Protein AF-0000000078358714 (afdb_homodimer)

Organism: NCBI:txid1165861

Structure (mmCIF, N/CA/C/O backbone):
data_AF-0000000078358714-model_v1
#
loop_
_entity.id
_entity.type
_entity.pdbx_description
1 polymer 'SHSP domain-containing protein'
#
loop_
_atom_site.group_PDB
_atom_site.id
_atom_site.type_symbol
_atom_site.label_atom_id
_atom_site.label_alt_id
_atom_site.label_comp_id
_atom_site.label_asym_id
_atom_site.label_entity_id
_atom_site.label_seq_id
_atom_site.pdbx_PDB_ins_code
_atom_site.Cartn_x
_atom_site.Cartn_y
_atom_site.Cartn_z
_atom_site.occupancy
_atom_site.B_iso_or_equiv
_atom_site.auth_seq_id
_atom_site.auth_comp_id
_atom_site.auth_asym_id
_atom_site.auth_atom_id
_atom_site.pdbx_PDB_model_num
ATOM 1 N N . MET A 1 1 ? -2.328 24.406 23.641 1 26.59 1 MET A N 1
ATOM 2 C CA . MET A 1 1 ? -3.26 24.938 22.656 1 26.59 1 MET A CA 1
ATOM 3 C C . MET A 1 1 ? -3.262 24.094 21.391 1 26.59 1 MET A C 1
ATOM 5 O O . MET A 1 1 ? -2.209 23.859 20.797 1 26.59 1 MET A O 1
ATOM 9 N N . SER A 1 2 ? -4.113 23.094 21.312 1 34.88 2 SER A N 1
ATOM 10 C CA . SER A 1 2 ? -4.43 22.156 20.25 1 34.88 2 SER A CA 1
ATOM 11 C C . SER A 1 2 ? -4.555 22.875 18.906 1 34.88 2 SER A C 1
ATOM 13 O O . SER A 1 2 ? -5.336 23.812 18.766 1 34.88 2 SER A O 1
ATOM 15 N N . PHE A 1 3 ? -3.574 23.219 18.359 1 39.03 3 PHE A N 1
ATOM 16 C CA . PHE A 1 3 ? -3.791 23.766 17.016 1 39.03 3 PHE A CA 1
ATOM 17 C C . PHE A 1 3 ? -5.02 23.141 16.375 1 39.03 3 PHE A C 1
ATOM 19 O O . PHE A 1 3 ? -5.105 21.922 16.25 1 39.03 3 PHE A O 1
ATOM 26 N N . LEU A 1 4 ? -6.137 23.641 16.672 1 38.78 4 LEU A N 1
ATOM 27 C CA . LEU A 1 4 ? -7.484 23.297 16.234 1 38.78 4 LEU A CA 1
ATOM 28 C C . LEU A 1 4 ? -7.531 23.094 14.734 1 38.78 4 LEU A C 1
ATOM 30 O O . LEU A 1 4 ? -7.672 24.047 13.969 1 38.78 4 LEU A O 1
ATOM 34 N N . ILE A 1 5 ? -6.504 22.609 14.125 1 44.72 5 ILE A N 1
ATOM 35 C CA . ILE A 1 5 ? -6.938 22.172 12.797 1 44.72 5 ILE A CA 1
ATOM 36 C C . ILE A 1 5 ? -8.312 21.516 12.883 1 44.72 5 ILE A C 1
ATOM 38 O O . ILE A 1 5 ? -8.477 20.484 13.539 1 44.72 5 ILE A O 1
ATOM 42 N N . ALA A 1 6 ? -9.328 22.312 12.875 1 42.53 6 ALA A N 1
ATOM 43 C CA . ALA A 1 6 ? -10.695 21.812 12.992 1 42.53 6 ALA A CA 1
ATOM 44 C C . ALA A 1 6 ? -10.883 20.516 12.227 1 42.53 6 ALA A C 1
ATOM 46 O O . ALA A 1 6 ? -10.539 20.422 11.047 1 42.53 6 ALA A O 1
ATOM 47 N N . PRO A 1 7 ? -10.883 19.453 12.875 1 47.25 7 PRO A N 1
ATOM 48 C CA . PRO A 1 7 ? -11.141 18.125 12.305 1 47.25 7 PRO A CA 1
ATOM 49 C C . PRO A 1 7 ? -12.008 18.188 11.047 1 47.25 7 PRO A C 1
ATOM 51 O O . PRO A 1 7 ? -11.797 17.406 10.117 1 47.25 7 PRO A O 1
ATOM 54 N N . ASN A 1 8 ? -12.969 19.125 11.164 1 49.97 8 ASN A N 1
ATOM 55 C CA . ASN A 1 8 ? -14.008 19.156 10.141 1 49.97 8 ASN A CA 1
ATOM 56 C C . ASN A 1 8 ? -13.445 19.609 8.789 1 49.97 8 ASN A C 1
ATOM 58 O O . ASN A 1 8 ? -14.023 19.312 7.742 1 49.97 8 ASN A O 1
ATOM 62 N N . GLN A 1 9 ? -12.398 20.266 8.875 1 51.84 9 GLN A N 1
ATOM 63 C CA . GLN A 1 9 ? -11.961 20.859 7.613 1 51.84 9 GLN A CA 1
ATOM 64 C C . GLN A 1 9 ? -11.234 19.828 6.746 1 51.84 9 GLN A C 1
ATOM 66 O O . GLN A 1 9 ? -11.172 19.969 5.523 1 51.84 9 GLN A O 1
ATOM 71 N N . TRP A 1 10 ? -10.719 18.797 7.43 1 55.19 10 TRP A N 1
ATOM 72 C CA . TRP A 1 10 ? -10.016 17.766 6.672 1 55.19 10 TRP A CA 1
ATOM 73 C C . TRP A 1 10 ? -10.969 17.047 5.723 1 55.19 10 TRP A C 1
ATOM 75 O O . TRP A 1 10 ? -10.633 16.812 4.559 1 55.19 10 TRP A O 1
ATOM 85 N N . ASP A 1 11 ? -12.102 16.688 6.371 1 55.62 11 ASP A N 1
ATOM 86 C CA . ASP A 1 11 ? -13.094 15.938 5.613 1 55.62 11 ASP A CA 1
ATOM 87 C C . ASP A 1 11 ? -13.625 16.766 4.438 1 55.62 11 ASP A C 1
ATOM 89 O O . ASP A 1 11 ? -13.797 16.234 3.336 1 55.62 11 ASP A O 1
ATOM 93 N N . ASP A 1 12 ? -13.828 17.969 4.824 1 54.59 12 ASP A N 1
ATOM 94 C CA . ASP A 1 12 ? -14.477 18.797 3.82 1 54.59 12 ASP A CA 1
ATOM 95 C C . ASP A 1 12 ? -13.562 19.047 2.625 1 54.59 12 ASP A C 1
ATOM 97 O O . ASP A 1 12 ? -14.016 19.078 1.479 1 54.59 12 ASP A O 1
ATOM 101 N N . PHE A 1 13 ? -12.367 19.156 2.85 1 56.81 13 PHE A N 1
ATOM 102 C CA . PHE A 1 13 ? -11.438 19.484 1.772 1 56.81 13 PHE A CA 1
ATOM 103 C C . PHE A 1 13 ? -11.211 18.281 0.87 1 56.81 13 PHE A C 1
ATOM 105 O O . PHE A 1 13 ? -11.188 18.406 -0.356 1 56.81 13 PHE A O 1
ATOM 112 N N . GLU A 1 14 ? -11.008 17.172 1.551 1 59.31 14 GLU A N 1
ATOM 113 C CA . GLU A 1 14 ? -10.844 15.969 0.732 1 59.31 14 GLU A CA 1
ATOM 114 C C . GLU A 1 14 ? -12.039 15.766 -0.194 1 59.31 14 GLU A C 1
ATOM 116 O O . GLU A 1 14 ? -11.867 15.391 -1.356 1 59.31 14 GLU A O 1
ATOM 121 N N . GLN A 1 15 ? -13.109 16.016 0.46 1 57.69 15 GLN A N 1
ATOM 122 C CA . GLN A 1 15 ? -14.305 15.914 -0.368 1 57.69 15 GLN A CA 1
ATOM 123 C C . GLN A 1 15 ? -14.297 16.969 -1.479 1 57.69 15 GLN A C 1
ATOM 125 O O . GLN A 1 15 ? -14.68 16.672 -2.613 1 57.69 15 GLN A O 1
ATOM 130 N N . LEU A 1 16 ? -13.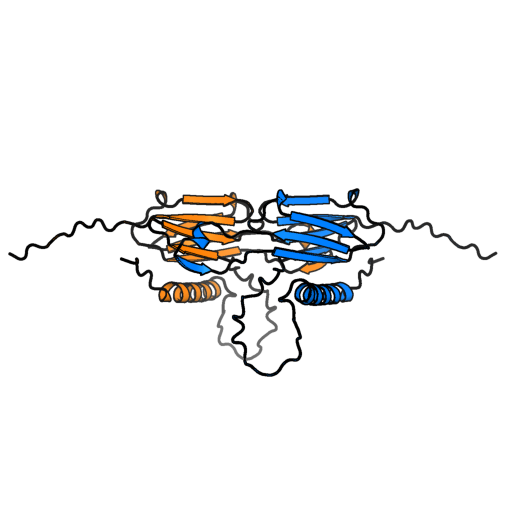961 18.156 -1.124 1 56.84 16 LEU A N 1
ATOM 131 C CA . LEU A 1 16 ? -13.93 19.219 -2.109 1 56.84 16 LEU A CA 1
ATOM 132 C C . LEU A 1 16 ? -12.875 18.953 -3.176 1 56.84 16 LEU A C 1
ATOM 134 O O . LEU A 1 16 ? -13.117 19.172 -4.363 1 56.84 16 LEU A O 1
ATOM 138 N N . PHE A 1 17 ? -11.805 18.531 -2.842 1 58.16 17 PHE A N 1
ATOM 139 C CA . PHE A 1 17 ? -10.742 18.234 -3.791 1 58.16 17 PHE A CA 1
ATOM 140 C C . PHE A 1 17 ? -11.148 17.094 -4.723 1 58.16 17 PHE A C 1
ATOM 142 O O . PHE A 1 17 ? -10.922 17.172 -5.934 1 58.16 17 PHE A O 1
ATOM 149 N N . ASP A 1 18 ? -11.68 16.062 -4.051 1 58.03 18 ASP A N 1
ATOM 150 C CA . ASP A 1 18 ? -12.203 15 -4.895 1 58.03 18 ASP A CA 1
ATOM 151 C C . ASP A 1 18 ? -13.18 15.547 -5.93 1 58.03 18 ASP A C 1
ATOM 153 O O . ASP A 1 18 ? -13.164 15.133 -7.094 1 58.03 18 ASP A O 1
ATOM 157 N N . LYS A 1 19 ? -14 16.438 -5.43 1 57.53 19 LYS A N 1
ATOM 158 C CA . LYS A 1 19 ? -14.984 17.047 -6.328 1 57.53 19 LYS A CA 1
ATOM 159 C C . LYS A 1 19 ? -14.305 17.922 -7.375 1 57.53 19 LYS A C 1
ATOM 161 O O . LYS A 1 19 ? -14.672 17.891 -8.555 1 57.53 19 LYS A O 1
ATOM 166 N N . LEU A 1 20 ? -13.297 18.594 -7.059 1 56.38 20 LEU A N 1
ATOM 167 C CA . LEU A 1 20 ? -12.617 19.5 -7.969 1 56.38 20 LEU A CA 1
ATOM 168 C C . LEU A 1 20 ? -11.781 18.734 -8.984 1 56.38 20 LEU A C 1
ATOM 170 O O . LEU A 1 20 ? -11.758 19.078 -10.172 1 56.38 20 LEU A O 1
ATOM 174 N N . VAL A 1 21 ? -11.094 17.844 -8.516 1 55.31 21 VAL A N 1
ATOM 175 C CA . VAL A 1 21 ? -10.266 17.031 -9.414 1 55.31 21 VAL A CA 1
ATOM 176 C C . VAL A 1 21 ? -11.148 16.281 -10.406 1 55.31 21 VAL A C 1
ATOM 178 O O . VAL A 1 21 ? -10.836 16.219 -11.602 1 55.31 21 VAL A O 1
ATOM 181 N N . THR A 1 22 ? -12.172 15.656 -9.836 1 54.28 22 THR A N 1
ATOM 182 C CA . THR A 1 22 ? -13.125 15.039 -10.742 1 54.28 22 THR A CA 1
ATOM 183 C C . THR A 1 22 ? -13.648 16.047 -11.758 1 54.28 22 THR A C 1
ATOM 185 O O . THR A 1 22 ? -13.789 15.742 -12.938 1 54.28 22 THR A O 1
ATOM 188 N N . ASP A 1 23 ? -13.898 17.156 -11.312 1 53.75 23 ASP A N 1
ATOM 189 C CA . ASP A 1 23 ? -14.445 18.172 -12.195 1 53.75 23 ASP A CA 1
ATOM 190 C C . ASP A 1 23 ? -13.398 18.672 -13.188 1 53.75 23 ASP A C 1
ATOM 192 O O . ASP A 1 23 ? -13.719 18.953 -14.344 1 53.75 23 ASP A O 1
ATOM 196 N N . ARG A 1 24 ? -12.242 18.953 -12.719 1 52.25 24 ARG A N 1
ATOM 197 C CA . ARG A 1 24 ? -11.203 19.531 -13.547 1 52.25 24 ARG A CA 1
ATOM 198 C C . ARG A 1 24 ? -10.531 18.469 -14.422 1 52.25 24 ARG A C 1
ATOM 200 O O . ARG A 1 24 ? -10.219 18.719 -15.586 1 52.25 24 ARG A O 1
ATOM 207 N N . TYR A 1 25 ? -10.203 17.422 -13.82 1 49.03 25 TYR A N 1
ATOM 208 C CA . TYR A 1 25 ? -9.469 16.406 -14.57 1 49.03 25 TYR A CA 1
ATOM 209 C C . TYR A 1 25 ? -10.391 15.266 -14.992 1 49.03 25 TYR A C 1
ATOM 211 O O . TYR A 1 25 ? -9.953 14.32 -15.648 1 49.03 25 TYR A O 1
ATOM 219 N N . GLY A 1 26 ? -11.641 15.25 -14.398 1 46.62 26 GLY A N 1
ATOM 220 C CA . GLY A 1 26 ? -12.617 14.281 -14.852 1 46.62 26 GLY A CA 1
ATOM 221 C C . GLY A 1 26 ? -13.047 14.492 -16.297 1 46.62 26 GLY A C 1
ATOM 222 O O . GLY A 1 26 ? -12.695 15.5 -16.906 1 46.62 26 GLY A O 1
ATOM 223 N N . PRO A 1 27 ? -13.617 13.445 -16.922 1 44.81 27 PRO A N 1
ATOM 224 C CA . PRO A 1 27 ? -14.055 13.664 -18.312 1 44.81 27 PRO A CA 1
ATOM 225 C C . PRO A 1 27 ? -14.758 15.008 -18.484 1 44.81 27 PRO A C 1
ATOM 227 O O . PRO A 1 27 ? -15.359 15.531 -17.547 1 44.81 27 PRO A O 1
ATOM 230 N N . GLY A 1 28 ? -14.133 15.852 -19.188 1 44.75 28 GLY A N 1
ATOM 231 C CA . GLY A 1 28 ? -14.742 17.125 -19.562 1 44.75 28 GLY A CA 1
ATOM 232 C C . GLY A 1 28 ? -16.25 17.031 -19.703 1 44.75 28 GLY A C 1
ATOM 233 O O . GLY A 1 28 ? -16.766 16.172 -20.422 1 44.75 28 GLY A O 1
ATOM 234 N N . SER A 1 29 ? -16.969 17.281 -18.656 1 42.5 29 SER A N 1
ATOM 235 C CA . SER A 1 29 ? -18.406 17.5 -18.844 1 42.5 29 SER A CA 1
ATOM 236 C C . SER A 1 29 ? -18.656 18.453 -20.016 1 42.5 29 SER A C 1
ATOM 238 O O . SER A 1 29 ? -18.453 19.656 -19.891 1 42.5 29 SER A O 1
ATOM 240 N N . ASP A 1 30 ? -18.156 18.156 -21.203 1 38.12 30 ASP A N 1
ATOM 241 C CA . ASP A 1 30 ? -18.922 18.875 -22.219 1 38.12 30 ASP A CA 1
ATOM 242 C C . ASP A 1 30 ? -20.422 18.781 -21.938 1 38.12 30 ASP A C 1
ATOM 244 O O . ASP A 1 30 ? -21.031 17.719 -22.125 1 38.12 30 ASP A O 1
ATOM 248 N N . GLN A 1 31 ? -20.875 19.422 -20.922 1 39.62 31 GLN A N 1
ATOM 249 C CA . GLN A 1 31 ? -22.297 19.734 -20.797 1 39.62 31 GLN A CA 1
ATOM 250 C C . GLN A 1 31 ? -22.859 20.328 -22.078 1 39.62 31 GLN A C 1
ATOM 252 O O . GLN A 1 31 ? -22.984 21.547 -22.203 1 39.62 31 GLN A O 1
ATOM 257 N N . THR A 1 32 ? -22.406 19.969 -23.297 1 39.88 32 THR A N 1
ATOM 258 C CA . THR A 1 32 ? -23.438 20.406 -24.234 1 39.88 32 THR A CA 1
ATOM 259 C C . THR A 1 32 ? -24.797 19.828 -23.828 1 39.88 32 THR A C 1
ATOM 261 O O . THR A 1 32 ? -24.922 18.641 -23.531 1 39.88 32 THR A O 1
ATOM 264 N N . LYS A 1 33 ? -25.672 20.672 -23.328 1 39.44 33 LYS A N 1
ATOM 265 C CA . LYS A 1 33 ? -27.109 20.5 -23.156 1 39.44 33 LYS A CA 1
ATOM 266 C C . LYS A 1 33 ? -27.719 19.719 -24.312 1 39.44 33 LYS A C 1
ATOM 268 O O . LYS A 1 33 ? -28.906 19.812 -24.578 1 39.44 33 LYS A O 1
ATOM 273 N N . GLY A 1 34 ? -27.062 19.438 -25.438 1 36.41 34 GLY A N 1
ATOM 274 C CA . GLY A 1 34 ? -27.906 18.781 -26.438 1 36.41 34 GLY A CA 1
ATOM 275 C C . GLY A 1 34 ? -28.547 17.5 -25.938 1 36.41 34 GLY A C 1
ATOM 276 O O . GLY A 1 34 ? -28.125 16.969 -24.906 1 36.41 34 GLY A O 1
ATOM 277 N N . SER A 1 35 ? -29.766 17.109 -26.625 1 36.62 35 SER A N 1
ATOM 278 C CA . SER A 1 35 ? -30.719 16.016 -26.5 1 36.62 35 SER A CA 1
ATOM 279 C C . SER A 1 35 ? -30.031 14.711 -26.109 1 36.62 35 SER A C 1
ATOM 281 O O . SER A 1 35 ? -28.828 14.562 -26.281 1 36.62 35 SER A O 1
ATOM 283 N N . LYS A 1 36 ? -30.938 13.688 -25.719 1 36.78 36 LYS A N 1
ATOM 284 C CA . LYS A 1 36 ? -30.969 12.297 -25.281 1 36.78 36 LYS A CA 1
ATOM 285 C C . LYS A 1 36 ? -30.062 11.43 -26.172 1 36.78 36 LYS A C 1
ATOM 287 O O . LYS A 1 36 ? -30.297 10.227 -26.312 1 36.78 36 LYS A O 1
ATOM 292 N N . ALA A 1 37 ? -29.609 11.836 -27.344 1 35.19 37 ALA A N 1
ATOM 293 C CA . ALA A 1 37 ? -29 10.648 -27.953 1 35.19 37 ALA A CA 1
ATOM 294 C C . ALA A 1 37 ? -28.062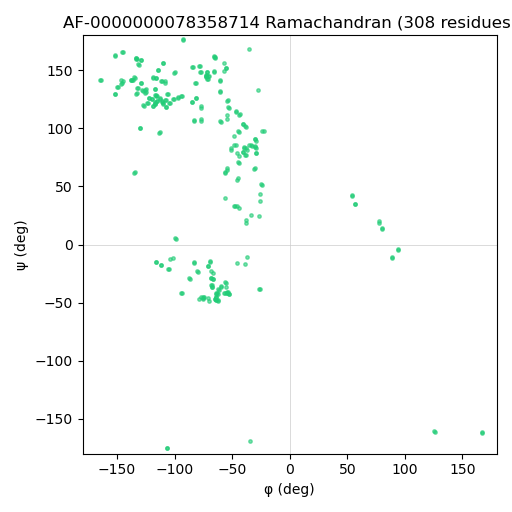 9.945 -26.984 1 35.19 37 ALA A C 1
ATOM 296 O O . ALA A 1 37 ? -27.188 10.578 -26.375 1 35.19 37 ALA A O 1
ATOM 297 N N . LEU A 1 38 ? -28.609 8.961 -26.281 1 37.12 38 LEU A N 1
ATOM 298 C CA . LEU A 1 38 ? -27.984 7.93 -25.453 1 37.12 38 LEU A CA 1
ATOM 299 C C . LEU A 1 38 ? -26.562 7.645 -25.906 1 37.12 38 LEU A C 1
ATOM 301 O O . LEU A 1 38 ? -26.359 6.969 -26.906 1 37.12 38 LEU A O 1
ATOM 305 N N . SER A 1 39 ? -25.797 8.594 -26.312 1 37.62 39 SER A N 1
ATOM 306 C CA . SER A 1 39 ? -24.391 8.359 -26.594 1 37.62 39 SER A CA 1
ATOM 307 C C . SER A 1 39 ? -23.812 7.289 -25.672 1 37.62 39 SER A C 1
ATOM 309 O O . SER A 1 39 ? -23.969 7.355 -24.453 1 37.62 39 SER A O 1
ATOM 311 N N . THR A 1 40 ? -24.016 6.051 -26.094 1 37.47 40 THR A N 1
ATOM 312 C CA . THR A 1 40 ? -23.094 4.996 -25.688 1 37.47 40 THR A CA 1
ATOM 313 C C . THR A 1 40 ? -21.703 5.57 -25.391 1 37.47 40 THR A C 1
ATOM 315 O O . THR A 1 40 ? -20.938 5.828 -26.328 1 37.47 40 THR A O 1
ATOM 318 N N . VAL A 1 41 ? -21.578 6.785 -25.062 1 38.03 41 VAL A N 1
ATOM 319 C CA . VAL A 1 41 ? -20.297 7.277 -24.594 1 38.03 41 VAL A CA 1
ATOM 320 C C . VAL A 1 41 ? -19.531 6.152 -23.891 1 38.03 41 VAL A C 1
ATOM 322 O O . VAL A 1 41 ? -20.031 5.574 -22.922 1 38.03 41 VAL A O 1
ATOM 325 N N . GLY A 1 42 ? -18.875 5.418 -24.703 1 38.5 42 GLY A N 1
ATOM 326 C CA . GLY A 1 42 ? -17.922 4.496 -24.094 1 38.5 42 GLY A CA 1
ATOM 327 C C . GLY A 1 42 ? -17.359 5.008 -22.781 1 38.5 42 GLY A C 1
ATOM 328 O O . GLY A 1 42 ? -16.844 6.129 -22.719 1 38.5 42 GLY A O 1
ATOM 329 N N . SER A 1 43 ? -18.031 4.934 -21.656 1 41.28 43 SER A N 1
ATOM 330 C CA . SER A 1 43 ? -17.484 5.137 -20.312 1 41.28 43 SER A CA 1
ATOM 331 C C . SER A 1 43 ? -15.992 4.859 -20.281 1 41.28 43 SER A C 1
ATOM 333 O O . SER A 1 43 ? -15.562 3.705 -20.203 1 41.28 43 SER A O 1
ATOM 335 N N . HIS A 1 44 ? -15.242 5.5 -21.219 1 42.59 44 HIS A N 1
ATOM 336 C CA . HIS A 1 44 ? -13.828 5.348 -20.891 1 42.59 44 HIS A CA 1
ATOM 337 C C . HIS A 1 44 ? -13.602 5.48 -19.391 1 42.59 44 HIS A C 1
ATOM 339 O O . HIS A 1 44 ? -14.133 6.395 -18.75 1 42.59 44 HIS A O 1
ATOM 345 N N . PRO A 1 45 ? -13.406 4.543 -18.734 1 44.94 45 PRO A N 1
ATOM 346 C CA . PRO A 1 45 ? -13.141 4.637 -17.297 1 44.94 45 PRO A CA 1
ATOM 347 C C . PRO A 1 45 ? -12.281 5.848 -16.938 1 44.94 45 PRO A C 1
ATOM 349 O O . PRO A 1 45 ? -11.211 6.047 -17.516 1 44.94 45 PRO A O 1
ATOM 352 N N . VAL A 1 46 ? -12.812 7.059 -16.906 1 47.09 46 VAL A N 1
ATOM 353 C CA . VAL A 1 46 ? -12.094 8.18 -16.312 1 47.09 46 VAL A CA 1
ATOM 354 C C . VAL A 1 46 ? -11.055 7.652 -15.32 1 47.09 46 VAL A C 1
ATOM 356 O O . VAL A 1 46 ? -11.359 6.777 -14.5 1 47.09 46 VAL A O 1
ATOM 359 N N . SER A 1 47 ? -9.883 7.562 -15.781 1 57.03 47 SER A N 1
ATOM 360 C CA . SER A 1 47 ? -8.789 7.184 -14.891 1 57.03 47 SER A CA 1
ATOM 361 C C . SER A 1 47 ? -8.922 7.867 -13.531 1 57.03 47 SER A C 1
ATOM 363 O O . SER A 1 47 ? -8.867 9.094 -13.438 1 57.03 47 SER A O 1
ATOM 365 N N . SER A 1 48 ? -9.734 7.406 -12.648 1 74.44 48 SER A N 1
ATOM 366 C CA . SER A 1 48 ? -10 7.93 -11.312 1 74.44 48 SER A CA 1
ATOM 367 C C . SER A 1 48 ? -8.703 8.094 -10.523 1 74.44 48 SER A C 1
ATOM 369 O O . SER A 1 48 ? -7.805 7.258 -10.609 1 74.44 48 SER A O 1
ATOM 371 N N . ILE A 1 49 ? -8.43 9.383 -10.156 1 87.44 49 ILE A N 1
ATOM 372 C CA . ILE A 1 49 ? -7.312 9.68 -9.266 1 87.44 49 ILE A CA 1
ATOM 373 C C . ILE A 1 49 ? -7.43 8.836 -7.992 1 87.44 49 ILE A C 1
ATOM 375 O O . ILE A 1 49 ? -8.469 8.844 -7.336 1 87.44 49 ILE A O 1
ATOM 379 N N . GLN A 1 50 ? -6.387 8.109 -7.73 1 91.38 50 GLN A N 1
ATOM 380 C CA . GLN A 1 50 ? -6.387 7.246 -6.551 1 91.38 50 GLN A CA 1
ATOM 381 C C . GLN A 1 50 ? -6.121 8.055 -5.281 1 91.38 50 GLN A C 1
ATOM 383 O O . GLN A 1 50 ? -5.402 9.055 -5.312 1 91.38 50 GLN A O 1
ATOM 388 N N . ARG A 1 51 ? -6.691 7.598 -4.238 1 94.06 51 ARG A N 1
ATOM 389 C CA . ARG A 1 51 ? -6.492 8.164 -2.91 1 94.06 51 ARG A CA 1
ATOM 390 C C . ARG A 1 51 ? -5.758 7.18 -2.002 1 94.06 51 ARG A C 1
ATOM 392 O O . ARG A 1 51 ? -6.383 6.336 -1.358 1 94.06 51 ARG A O 1
ATOM 399 N N . PRO A 1 52 ? -4.453 7.344 -1.912 1 96.75 52 PRO A N 1
ATOM 400 C CA . PRO A 1 52 ? -3.703 6.375 -1.108 1 96.75 52 PRO A CA 1
ATOM 401 C C . PRO A 1 52 ? -4.055 6.445 0.376 1 96.75 52 PRO A C 1
ATOM 403 O O . PRO A 1 52 ? -4.445 7.504 0.874 1 96.75 52 PRO A O 1
ATOM 406 N N . LYS A 1 53 ? -3.975 5.344 1.045 1 96.19 53 LYS A N 1
ATOM 407 C CA . LYS A 1 53 ? -4.199 5.316 2.488 1 96.19 53 LYS A CA 1
ATOM 408 C C . LYS A 1 53 ? -3.189 6.199 3.215 1 96.19 53 LYS A C 1
ATOM 410 O O . LYS A 1 53 ? -2.006 6.215 2.871 1 96.19 53 LYS A O 1
ATOM 415 N N . MET A 1 54 ? -3.688 6.859 4.219 1 95.69 54 MET A N 1
ATOM 416 C CA . MET A 1 54 ? -2.855 7.852 4.895 1 95.69 54 MET A CA 1
ATOM 417 C C . MET A 1 54 ? -3.176 7.906 6.387 1 95.69 54 MET A C 1
ATOM 419 O O . MET A 1 54 ? -4.336 7.781 6.781 1 95.69 54 MET A O 1
ATOM 423 N N . ASP A 1 55 ? -2.117 8.07 7.199 1 94.94 55 ASP A N 1
ATOM 424 C CA . ASP A 1 55 ? -2.258 8.391 8.617 1 94.94 55 ASP A CA 1
ATOM 425 C C . ASP A 1 55 ? -1.762 9.805 8.906 1 94.94 55 ASP A C 1
ATOM 427 O O . ASP A 1 55 ? -0.755 10.242 8.352 1 94.94 55 ASP A O 1
ATOM 431 N N . ILE A 1 56 ? -2.467 10.445 9.75 1 93.62 56 ILE A N 1
ATOM 432 C CA . ILE A 1 56 ? -2.004 11.727 10.289 1 93.62 56 ILE A CA 1
ATOM 433 C C . ILE A 1 56 ? -1.949 11.656 11.812 1 93.62 56 ILE A C 1
ATOM 435 O O . ILE A 1 56 ? -2.969 11.43 12.461 1 93.62 56 ILE A O 1
ATOM 439 N N . VAL A 1 57 ? -0.767 11.906 12.32 1 93.31 57 VAL A N 1
ATOM 440 C CA . VAL A 1 57 ? -0.549 11.836 13.766 1 93.31 57 VAL A CA 1
ATOM 441 C C . VAL A 1 57 ? 0.052 13.156 14.258 1 93.31 57 VAL A C 1
ATOM 443 O O . VAL A 1 57 ? 1.03 13.648 13.688 1 93.31 57 VAL A O 1
ATOM 446 N N . GLU A 1 58 ? -0.532 13.625 15.242 1 89.81 58 GLU A N 1
ATOM 447 C CA . GLU A 1 58 ? -0.018 14.852 15.859 1 89.81 58 GLU A CA 1
ATOM 448 C C . GLU A 1 58 ? 0.791 14.531 17.109 1 89.81 58 GLU A C 1
ATOM 450 O O . GLU A 1 58 ? 0.311 13.836 18 1 89.81 58 GLU A O 1
ATOM 455 N N . THR A 1 59 ? 1.995 15.031 17.094 1 88.81 59 THR A N 1
ATOM 456 C CA . THR A 1 59 ? 2.826 14.977 18.297 1 88.81 59 THR A CA 1
ATOM 457 C C . THR A 1 59 ? 2.945 16.359 18.938 1 88.81 59 THR A C 1
ATOM 459 O O . THR A 1 59 ? 2.285 17.297 18.516 1 88.81 59 THR A O 1
ATOM 462 N N . ASP A 1 60 ? 3.75 16.391 19.953 1 85.44 60 ASP A N 1
ATOM 463 C CA . ASP A 1 60 ? 3.906 17.688 20.625 1 85.44 60 ASP A CA 1
ATOM 464 C C . ASP A 1 60 ? 4.625 18.688 19.734 1 85.44 60 ASP A C 1
ATOM 466 O O . ASP A 1 60 ? 4.316 19.891 19.766 1 85.44 60 ASP A O 1
ATOM 470 N N . SER A 1 61 ? 5.422 18.172 18.922 1 88.19 61 SER A N 1
ATOM 471 C CA . SER A 1 61 ? 6.301 19.078 18.203 1 88.19 61 SER A CA 1
ATOM 472 C C . SER A 1 61 ? 6.027 19.047 16.703 1 88.19 61 SER A C 1
ATOM 474 O O . SER A 1 61 ? 6.484 19.906 15.961 1 88.19 61 SER A O 1
ATOM 476 N N . SER A 1 62 ? 5.281 17.984 16.297 1 91.88 62 SER A N 1
ATOM 477 C CA . SER A 1 62 ? 5.1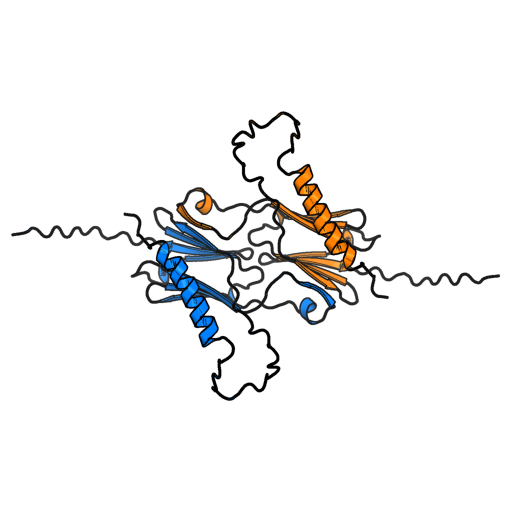8 17.844 14.844 1 91.88 62 SER A CA 1
ATOM 478 C C . SER A 1 62 ? 3.871 17.156 14.453 1 91.88 62 SER A C 1
ATOM 480 O O . SER A 1 62 ? 3.156 16.641 15.312 1 91.88 62 SER A O 1
ATOM 482 N N . ILE A 1 63 ? 3.533 17.297 13.227 1 90.94 63 ILE A N 1
ATOM 483 C CA . ILE A 1 63 ? 2.514 16.5 12.547 1 90.94 63 ILE A CA 1
ATOM 484 C C . ILE A 1 63 ? 3.18 15.539 11.57 1 90.94 63 ILE A C 1
ATOM 486 O O . ILE A 1 63 ? 3.969 15.953 10.719 1 90.94 63 ILE A O 1
ATOM 490 N N . VAL A 1 64 ? 2.859 14.273 11.766 1 94.69 64 VAL A N 1
ATOM 491 C CA . VAL A 1 64 ? 3.463 13.266 10.906 1 94.69 64 VAL A CA 1
ATOM 492 C C . VAL A 1 64 ? 2.402 12.68 9.969 1 94.69 64 VAL A C 1
ATOM 494 O O . VAL A 1 64 ? 1.38 12.164 10.43 1 94.69 64 VAL A O 1
ATOM 497 N N . VAL A 1 65 ? 2.656 12.812 8.688 1 94.69 65 VAL A N 1
ATOM 498 C CA . VAL A 1 65 ? 1.781 12.266 7.66 1 94.69 65 VAL A CA 1
ATOM 499 C C . VAL A 1 65 ? 2.443 11.055 7.012 1 94.69 65 VAL A C 1
ATOM 501 O O . VAL A 1 65 ? 3.535 11.156 6.449 1 94.69 65 VAL A O 1
ATOM 504 N N . THR A 1 66 ? 1.799 9.898 7.137 1 96.81 66 THR A N 1
ATOM 505 C CA . THR A 1 66 ? 2.314 8.672 6.539 1 96.81 66 THR A CA 1
ATOM 506 C C . THR A 1 66 ? 1.374 8.164 5.453 1 96.81 66 THR A C 1
ATOM 508 O O . THR A 1 66 ? 0.189 7.934 5.707 1 96.81 66 THR A O 1
ATOM 511 N N . THR A 1 67 ? 1.882 7.996 4.238 1 96.81 67 THR A N 1
ATOM 512 C CA . THR A 1 67 ? 1.062 7.625 3.092 1 96.81 67 THR A CA 1
ATOM 513 C C . THR A 1 67 ? 1.604 6.363 2.424 1 96.81 67 THR A C 1
ATOM 515 O O . THR A 1 67 ? 2.809 6.246 2.197 1 96.81 67 THR A O 1
ATOM 518 N N . GLU A 1 68 ? 0.701 5.43 2.131 1 97.69 68 GLU A N 1
ATOM 519 C CA . GLU A 1 68 ? 1.103 4.211 1.431 1 97.69 68 GLU A CA 1
ATOM 520 C C . GLU A 1 68 ? 1.125 4.426 -0.08 1 97.69 68 GLU A C 1
ATOM 522 O O . GLU A 1 68 ? 0.102 4.762 -0.68 1 97.69 68 GLU A O 1
ATOM 527 N N . LEU A 1 69 ? 2.281 4.188 -0.665 1 97.5 69 LEU A N 1
ATOM 528 C CA . LEU A 1 69 ? 2.467 4.32 -2.105 1 97.5 69 LEU A CA 1
ATOM 529 C C . LEU A 1 69 ? 3.23 3.127 -2.668 1 97.5 69 LEU A C 1
ATOM 531 O O . LEU A 1 69 ? 4.289 3.295 -3.281 1 97.5 69 LEU A O 1
ATOM 535 N N . PRO A 1 70 ? 2.652 1.98 -2.539 1 96.81 70 PRO A N 1
ATOM 536 C CA . PRO A 1 70 ? 3.377 0.811 -3.041 1 96.81 70 PRO A CA 1
ATOM 537 C C . PRO A 1 70 ? 3.658 0.887 -4.539 1 96.81 70 PRO A C 1
ATOM 539 O O . PRO A 1 70 ? 2.75 1.168 -5.328 1 96.81 70 PRO A O 1
ATOM 542 N N . GLY A 1 71 ? 4.902 0.618 -4.883 1 95.31 71 GLY A N 1
ATOM 543 C CA . GLY A 1 71 ? 5.281 0.582 -6.285 1 95.31 71 GLY A CA 1
ATOM 544 C C . GLY A 1 71 ? 5.727 1.932 -6.82 1 95.31 71 GLY A C 1
ATOM 545 O O . GLY A 1 71 ? 6.211 2.029 -7.945 1 95.31 71 GLY A O 1
ATOM 546 N N . ALA A 1 72 ? 5.488 2.959 -6.027 1 95.56 72 ALA A N 1
ATOM 547 C CA . ALA A 1 72 ? 5.938 4.281 -6.453 1 95.56 72 ALA A CA 1
ATOM 548 C C . ALA A 1 72 ? 7.457 4.402 -6.359 1 95.56 72 ALA A C 1
ATOM 550 O O . ALA A 1 72 ? 8.086 3.758 -5.52 1 95.56 72 ALA A O 1
ATOM 551 N N . LYS A 1 73 ? 7.98 5.184 -7.238 1 94.5 73 LYS A N 1
ATOM 552 C CA . LYS A 1 73 ? 9.375 5.594 -7.141 1 94.5 73 LYS A CA 1
ATOM 553 C C . LYS A 1 73 ? 9.5 6.996 -6.547 1 94.5 73 LYS A C 1
ATOM 555 O O . LYS A 1 73 ? 8.656 7.855 -6.797 1 94.5 73 LYS A O 1
ATOM 560 N N . LYS A 1 74 ? 10.578 7.121 -5.867 1 94.88 74 LYS A N 1
ATOM 561 C CA . LYS A 1 74 ? 10.797 8.406 -5.203 1 94.88 74 LYS A CA 1
ATOM 562 C C . LYS A 1 74 ? 10.703 9.562 -6.191 1 94.88 74 LYS A C 1
ATOM 564 O O . LYS A 1 74 ? 10.125 10.602 -5.883 1 94.88 74 LYS A O 1
ATOM 569 N N . GLU A 1 75 ? 11.266 9.352 -7.387 1 95.19 75 GLU A N 1
ATOM 570 C CA . GLU A 1 75 ? 11.336 10.414 -8.391 1 95.19 75 GLU A CA 1
ATOM 571 C C . GLU A 1 75 ? 9.953 10.742 -8.945 1 95.19 75 GLU A C 1
ATOM 573 O O . GLU A 1 75 ? 9.766 11.789 -9.562 1 95.19 75 GLU A O 1
ATOM 578 N N . ASP A 1 76 ? 8.992 9.875 -8.695 1 95.19 76 ASP A N 1
ATOM 579 C CA . ASP A 1 76 ? 7.656 10.07 -9.25 1 95.19 76 ASP A CA 1
ATOM 580 C C . ASP A 1 76 ? 6.715 10.672 -8.203 1 95.19 76 ASP A C 1
ATOM 582 O O . ASP A 1 76 ? 5.508 10.773 -8.438 1 95.19 76 ASP A O 1
ATOM 586 N N . ILE A 1 77 ? 7.219 11.016 -7.074 1 97.06 77 ILE A N 1
ATOM 587 C CA . ILE A 1 77 ? 6.418 11.578 -5.992 1 97.06 77 ILE A CA 1
ATOM 588 C C . ILE A 1 77 ? 6.691 13.07 -5.867 1 97.06 77 ILE A C 1
ATOM 590 O O . ILE A 1 77 ? 7.852 13.492 -5.828 1 97.06 77 ILE A O 1
ATOM 594 N N . SER A 1 78 ? 5.633 13.82 -5.844 1 97 78 SER A N 1
ATOM 595 C CA . SER A 1 78 ? 5.742 15.266 -5.668 1 97 78 SER A CA 1
ATOM 596 C C . SER A 1 78 ? 5.062 15.711 -4.379 1 97 78 SER A C 1
ATOM 598 O O . SER A 1 78 ? 3.971 15.25 -4.047 1 97 78 SER A O 1
ATOM 600 N N . ILE A 1 79 ? 5.77 16.547 -3.648 1 96.38 79 ILE A N 1
ATOM 601 C CA . ILE A 1 79 ? 5.227 17.172 -2.443 1 96.38 79 ILE A CA 1
ATOM 602 C C . ILE A 1 79 ? 5.234 18.688 -2.596 1 96.38 79 ILE A C 1
ATOM 604 O O . ILE A 1 79 ? 6.281 19.281 -2.848 1 96.38 79 ILE A O 1
ATOM 608 N N . ASP A 1 80 ? 4.066 19.266 -2.41 1 94.25 80 ASP A N 1
ATOM 609 C CA . ASP A 1 80 ? 3.947 20.719 -2.588 1 94.25 80 ASP A CA 1
ATOM 610 C C . ASP A 1 80 ? 3.273 21.359 -1.381 1 94.25 80 ASP A C 1
ATOM 612 O O . ASP A 1 80 ? 2.32 20.812 -0.824 1 94.25 80 ASP A O 1
ATOM 616 N N . LEU A 1 81 ? 3.816 22.469 -1.043 1 92.12 81 LEU A N 1
ATOM 617 C CA . LEU A 1 81 ? 3.254 23.281 0.031 1 92.12 81 LEU A CA 1
ATOM 618 C C . LEU A 1 81 ? 2.82 24.656 -0.488 1 92.12 81 LEU A C 1
ATOM 620 O O . LEU A 1 81 ? 3.648 25.422 -0.97 1 92.12 81 LEU A O 1
ATOM 624 N N . GLN A 1 82 ? 1.528 24.906 -0.345 1 87.94 82 GLN A N 1
ATOM 625 C CA . GLN A 1 82 ? 1.005 26.203 -0.799 1 87.94 82 GLN A CA 1
ATOM 626 C C . GLN A 1 82 ? -0.229 26.609 0.002 1 87.94 82 GLN A C 1
ATOM 628 O O . GLN A 1 82 ? -1.158 25.812 0.166 1 87.94 82 GLN A O 1
ATOM 633 N N . ASN A 1 83 ? -0.18 27.812 0.488 1 86.56 83 ASN A N 1
ATOM 634 C CA . ASN A 1 83 ? -1.353 28.406 1.116 1 86.56 83 ASN A CA 1
ATOM 635 C C . ASN A 1 83 ? -1.91 27.531 2.225 1 86.56 83 ASN A C 1
ATOM 637 O O . ASN A 1 83 ? -3.115 27.266 2.275 1 86.56 83 ASN A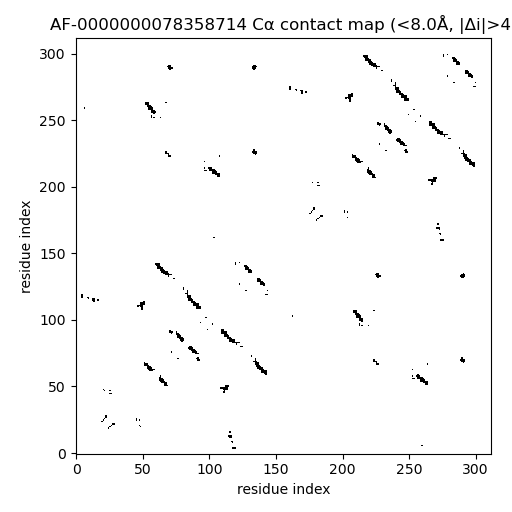 O 1
ATOM 641 N N . GLY A 1 84 ? -1.02 27 2.967 1 84.12 84 GLY A N 1
ATOM 642 C CA . GLY A 1 84 ? -1.462 26.219 4.117 1 84.12 84 GLY A CA 1
ATOM 643 C C . GLY A 1 84 ? -1.954 24.844 3.748 1 84.12 84 GLY A C 1
ATOM 644 O O . GLY A 1 84 ? -2.773 24.25 4.461 1 84.12 84 GLY A O 1
ATOM 645 N N . ARG A 1 85 ? -1.509 24.438 2.543 1 88.75 85 ARG A N 1
ATOM 646 C CA . ARG A 1 85 ? -1.899 23.109 2.082 1 88.75 85 ARG A CA 1
ATOM 647 C C . ARG A 1 85 ? -0.682 22.312 1.649 1 88.75 85 ARG A C 1
ATOM 649 O O . ARG A 1 85 ? 0.204 22.828 0.966 1 88.75 85 ARG A O 1
ATOM 656 N N . LEU A 1 86 ? -0.681 21.125 2.123 1 92.31 86 LEU A N 1
ATOM 657 C CA . LEU A 1 86 ? 0.336 20.172 1.689 1 92.31 86 LEU A CA 1
ATOM 658 C C . LEU A 1 86 ? -0.253 19.156 0.725 1 92.31 86 LEU A C 1
ATOM 660 O O . LEU A 1 86 ? -1.224 18.469 1.057 1 92.31 86 LEU A O 1
ATOM 664 N N . SER A 1 87 ? 0.317 19.094 -0.462 1 94 87 SER A N 1
ATOM 665 C CA . SER A 1 87 ? -0.184 18.188 -1.483 1 94 87 SER A CA 1
ATOM 666 C C . SER A 1 87 ? 0.854 17.125 -1.834 1 94 87 SER A C 1
ATOM 668 O O . SER A 1 87 ? 2.01 17.453 -2.111 1 94 87 SER A O 1
ATOM 670 N N . ILE A 1 88 ? 0.384 15.906 -1.769 1 95.38 88 ILE A N 1
ATOM 671 C CA . ILE A 1 88 ? 1.188 14.773 -2.221 1 95.38 88 ILE A CA 1
ATOM 672 C C . ILE A 1 88 ? 0.583 14.188 -3.494 1 95.38 88 ILE A C 1
ATOM 674 O O . ILE A 1 88 ? -0.612 13.883 -3.539 1 95.38 88 ILE A O 1
ATOM 678 N N . SER A 1 89 ? 1.354 14.148 -4.48 1 96.5 89 SER A N 1
ATOM 679 C CA . SER A 1 89 ? 0.837 13.617 -5.738 1 96.5 89 SER A CA 1
ATOM 680 C C . SER A 1 89 ? 1.914 12.859 -6.5 1 96.5 89 SER A C 1
ATOM 682 O O . SER A 1 89 ? 3.098 12.945 -6.168 1 96.5 89 SER A O 1
ATOM 684 N N . GLY A 1 90 ? 1.459 12.086 -7.516 1 95.75 90 GLY A N 1
ATOM 685 C CA . GLY A 1 90 ? 2.357 11.32 -8.367 1 95.75 90 GLY A CA 1
ATOM 686 C C . GLY A 1 90 ? 1.641 10.305 -9.227 1 95.75 90 GLY A C 1
ATOM 687 O O . GLY A 1 90 ? 0.455 10.461 -9.531 1 95.75 90 GLY A O 1
ATOM 688 N N . GLN A 1 91 ? 2.516 9.383 -9.688 1 93.44 91 GLN A N 1
ATOM 689 C CA . GLN A 1 91 ? 1.953 8.375 -10.578 1 93.44 91 GLN A CA 1
ATOM 690 C C . GLN A 1 91 ? 2.637 7.023 -10.375 1 93.44 91 GLN A C 1
ATOM 692 O O . GLN A 1 91 ? 3.85 6.961 -10.164 1 93.44 91 GLN A O 1
ATOM 697 N N . THR A 1 92 ? 1.798 6.008 -10.391 1 92.56 92 THR A N 1
ATOM 698 C CA . THR A 1 92 ? 2.324 4.648 -10.453 1 92.56 92 THR A CA 1
ATOM 699 C C . THR A 1 92 ? 1.928 3.977 -11.766 1 92.56 92 THR A C 1
ATOM 701 O O . THR A 1 92 ? 0.921 4.344 -12.383 1 92.56 92 THR A O 1
ATOM 704 N N . LYS A 1 93 ? 2.783 3.072 -12.203 1 87.31 93 LYS A N 1
ATOM 705 C CA . LYS A 1 93 ? 2.527 2.377 -13.461 1 87.31 93 LYS A CA 1
ATOM 706 C C . LYS A 1 93 ? 2.387 0.874 -13.242 1 87.31 93 LYS A C 1
ATOM 708 O O . LYS A 1 93 ? 3.074 0.298 -12.398 1 87.31 93 LYS A O 1
ATOM 713 N N . ALA A 1 94 ? 1.454 0.366 -14.062 1 84.12 94 ALA A N 1
ATOM 714 C CA . ALA A 1 94 ? 1.345 -1.091 -14.07 1 84.12 94 ALA A CA 1
ATOM 715 C C . ALA A 1 94 ? 2.562 -1.731 -14.727 1 84.12 94 ALA A C 1
ATOM 717 O O . ALA A 1 94 ? 3.176 -1.142 -15.617 1 84.12 94 ALA A O 1
ATOM 718 N N . SER A 1 95 ? 2.918 -2.859 -14.188 1 78.56 95 SER A N 1
ATOM 719 C CA . SER A 1 95 ? 4.027 -3.561 -14.828 1 78.56 95 SER A CA 1
ATOM 720 C C . SER A 1 95 ? 3.65 -4.035 -16.219 1 78.56 95 SER A C 1
ATOM 722 O O . SER A 1 95 ? 2.467 -4.133 -16.562 1 78.56 95 SER A O 1
ATOM 724 N N . SER A 1 96 ? 4.699 -4.328 -16.969 1 75.88 96 SER A N 1
ATOM 725 C CA . SER A 1 96 ? 4.508 -4.82 -18.328 1 75.88 96 SER A CA 1
ATOM 726 C C . SER A 1 96 ? 3.754 -6.148 -18.344 1 75.88 96 SER A C 1
ATOM 728 O O . SER A 1 96 ? 2.924 -6.391 -19.219 1 75.88 96 SER A O 1
ATOM 730 N N . GLU A 1 97 ? 4.066 -6.973 -17.391 1 73.19 97 GLU A N 1
ATOM 731 C CA . GLU A 1 97 ? 3.398 -8.266 -17.312 1 73.19 97 GLU A CA 1
ATOM 732 C C . GLU A 1 97 ? 1.89 -8.102 -17.156 1 73.19 97 GLU A C 1
ATOM 734 O O . GLU A 1 97 ? 1.109 -8.867 -17.719 1 73.19 97 GLU A O 1
ATOM 739 N N . HIS A 1 98 ? 1.576 -7.117 -16.438 1 76.62 98 HIS A N 1
ATOM 740 C CA . HIS A 1 98 ? 0.161 -6.84 -16.219 1 76.62 98 HIS A CA 1
ATOM 741 C C . HIS A 1 98 ? -0.528 -6.414 -17.516 1 76.62 98 HIS A C 1
ATOM 743 O O . HIS A 1 98 ? -1.677 -6.785 -17.766 1 76.62 98 HIS A O 1
ATOM 749 N N . SER A 1 99 ? 0.254 -5.809 -18.359 1 73.06 99 SER A N 1
ATOM 750 C CA . SER A 1 99 ? -0.334 -5.262 -19.578 1 73.06 99 SER A CA 1
ATOM 751 C C . SER A 1 99 ? -0.387 -6.309 -20.688 1 73.06 99 SER A C 1
ATOM 753 O O . SER A 1 99 ? -1.28 -6.277 -21.531 1 73.06 99 SER A O 1
ATOM 755 N N . GLU A 1 100 ? 0.542 -7.227 -20.656 1 77.19 100 GLU A N 1
ATOM 756 C CA . GLU A 1 100 ? 0.697 -8.125 -21.797 1 77.19 100 GLU A CA 1
ATOM 757 C C . GLU A 1 100 ? 0.162 -9.516 -21.469 1 77.19 100 GLU A C 1
ATOM 759 O O . GLU A 1 100 ? -0.131 -10.297 -22.375 1 77.19 100 GLU A O 1
ATOM 764 N N . GLY A 1 101 ? 0.096 -9.766 -20.219 1 81.38 101 GLY A N 1
ATOM 765 C CA . GLY A 1 101 ? -0.305 -11.109 -19.844 1 81.38 101 GLY A CA 1
ATOM 766 C C . GLY A 1 101 ? -1.797 -11.242 -19.609 1 81.38 101 GLY A C 1
ATOM 767 O O . GLY A 1 101 ? -2.555 -10.297 -19.844 1 81.38 101 GLY A O 1
ATOM 768 N N . ASN A 1 102 ? -2.182 -12.492 -19.328 1 88.5 102 ASN A N 1
ATOM 769 C CA . ASN A 1 102 ? -3.566 -12.773 -18.953 1 88.5 102 ASN A CA 1
ATOM 770 C C . ASN A 1 102 ? -3.816 -12.516 -17.469 1 88.5 102 ASN A C 1
ATOM 772 O O . ASN A 1 102 ? -3.445 -13.336 -16.625 1 88.5 102 ASN A O 1
ATOM 776 N N . VAL A 1 103 ? -4.508 -11.43 -17.219 1 87.19 103 VAL A N 1
ATOM 777 C CA . VAL A 1 103 ? -4.75 -11.039 -15.828 1 87.19 103 VAL A CA 1
ATOM 778 C C . VAL A 1 103 ? -5.844 -11.914 -15.227 1 87.19 103 VAL A C 1
ATOM 780 O O . VAL A 1 103 ? -6.988 -11.898 -15.688 1 87.19 103 VAL A O 1
ATOM 783 N N . ARG A 1 104 ? -5.496 -12.594 -14.242 1 88.19 104 ARG A N 1
ATOM 784 C CA . ARG A 1 104 ? -6.453 -13.477 -13.578 1 88.19 104 ARG A CA 1
ATOM 785 C C . ARG A 1 104 ? -7.105 -12.781 -12.391 1 88.19 104 ARG A C 1
ATOM 787 O O . ARG A 1 104 ? -8.289 -12.984 -12.117 1 88.19 104 ARG A O 1
ATOM 794 N N . ILE A 1 105 ? -6.371 -12.078 -11.648 1 89.75 105 ILE A N 1
ATOM 795 C CA . ILE A 1 105 ? -6.82 -11.281 -10.516 1 89.75 105 ILE A CA 1
ATOM 796 C C . ILE A 1 105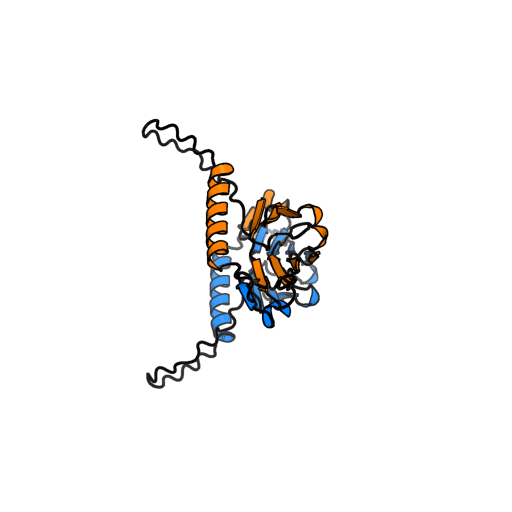 ? -6.191 -9.891 -10.578 1 89.75 105 ILE A C 1
ATOM 798 O O . ILE A 1 105 ? -4.992 -9.758 -10.836 1 89.75 105 ILE A O 1
ATOM 802 N N . SER A 1 106 ? -6.957 -8.898 -10.461 1 92.19 106 SER A N 1
ATOM 803 C CA . SER A 1 106 ? -6.484 -7.52 -10.438 1 92.19 106 SER A CA 1
ATOM 804 C C . SER A 1 106 ? -7.078 -6.754 -9.258 1 92.19 106 SER A C 1
ATOM 806 O O . SER A 1 106 ? -8.219 -6.293 -9.328 1 92.19 106 SER A O 1
ATOM 808 N N . GLU A 1 107 ? -6.305 -6.625 -8.234 1 94.06 107 GLU A N 1
ATOM 809 C CA . GLU A 1 107 ? -6.777 -5.902 -7.059 1 94.06 107 GLU A CA 1
ATOM 810 C C . GLU A 1 107 ? -6.02 -4.59 -6.879 1 94.06 107 GLU A C 1
ATOM 812 O O . GLU A 1 107 ? -6.465 -3.705 -6.145 1 94.06 107 GLU A O 1
ATOM 817 N N . ARG A 1 108 ? -4.906 -4.457 -7.5 1 94.12 108 ARG A N 1
ATOM 818 C CA . ARG A 1 108 ? -4.074 -3.27 -7.352 1 94.12 108 ARG A CA 1
ATOM 819 C C . ARG A 1 108 ? -4.535 -2.158 -8.289 1 94.12 108 ARG A C 1
ATOM 821 O O . ARG A 1 108 ? -5.129 -2.426 -9.336 1 94.12 108 ARG A O 1
ATOM 828 N N . SER A 1 109 ? -4.254 -0.99 -7.836 1 90.5 109 SER A N 1
ATOM 829 C CA . SER A 1 109 ? -4.59 0.174 -8.648 1 90.5 109 SER A CA 1
ATOM 830 C C . SER A 1 109 ? -3.338 0.928 -9.078 1 90.5 109 SER A C 1
ATOM 832 O O . SER A 1 109 ? -2.365 1.012 -8.328 1 90.5 109 SER A O 1
ATOM 834 N N . PHE A 1 110 ? -3.506 1.386 -10.32 1 91.25 110 PHE A N 1
ATOM 835 C CA . PHE A 1 110 ? -2.402 2.148 -10.898 1 91.25 110 PHE A CA 1
ATOM 836 C C . PHE A 1 110 ? -2.898 3.475 -11.461 1 91.25 110 PHE A C 1
ATOM 838 O O . PHE A 1 110 ? -4.094 3.637 -11.719 1 91.25 110 PHE A O 1
ATOM 845 N N . GLY A 1 111 ? -1.971 4.398 -11.594 1 92.38 111 GLY A N 1
ATOM 846 C CA . GLY A 1 111 ? -2.324 5.695 -12.141 1 92.38 111 GLY A CA 1
ATOM 847 C C . GLY A 1 111 ? -1.929 6.852 -11.234 1 92.38 111 GLY A C 1
ATOM 848 O O . GLY A 1 111 ? -1.022 6.719 -10.414 1 92.38 111 GLY A O 1
ATOM 849 N N . SER A 1 112 ? -2.59 7.93 -11.531 1 94.12 112 SER A N 1
ATOM 850 C CA . SER A 1 112 ? -2.307 9.125 -10.742 1 94.12 112 SER A CA 1
ATOM 851 C C . SER A 1 112 ? -2.891 9.016 -9.336 1 94.12 112 SER A C 1
ATOM 853 O O . SER A 1 112 ? -3.947 8.414 -9.148 1 94.12 112 SER A O 1
ATOM 855 N N . PHE A 1 113 ? -2.189 9.539 -8.445 1 94.5 113 PHE A N 1
ATOM 856 C CA . PHE A 1 113 ? -2.709 9.625 -7.086 1 94.5 113 PHE A CA 1
ATOM 857 C C . PHE A 1 113 ? -2.5 11.023 -6.52 1 94.5 113 PHE A C 1
ATOM 859 O O . PHE A 1 113 ? -1.624 11.766 -6.973 1 94.5 113 PHE A O 1
ATOM 866 N N . SER A 1 114 ? -3.312 11.273 -5.496 1 94.62 114 SER A N 1
ATOM 867 C CA . SER A 1 114 ? -3.178 12.57 -4.852 1 94.62 114 SER A CA 1
ATOM 868 C C . SER A 1 114 ? -3.855 12.586 -3.486 1 94.62 114 SER A C 1
ATOM 870 O O . SER A 1 114 ? -4.887 11.945 -3.293 1 94.62 114 SER A O 1
ATOM 872 N N . ARG A 1 115 ? -3.146 13.281 -2.6 1 94.44 115 ARG A N 1
ATOM 873 C CA . ARG A 1 115 ? -3.711 13.641 -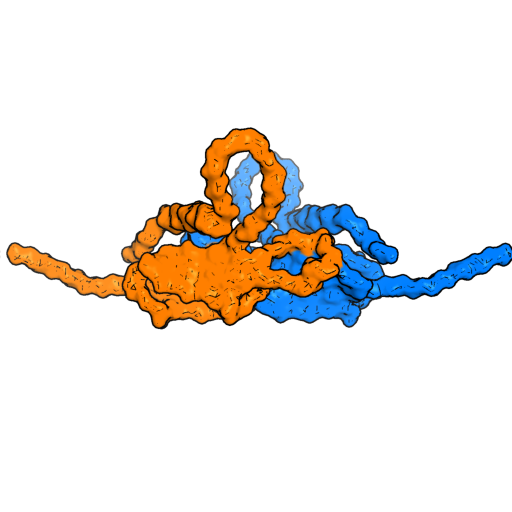1.301 1 94.44 115 ARG A CA 1
ATOM 874 C C . ARG A 1 115 ? -3.367 15.078 -0.931 1 94.44 115 ARG A C 1
ATOM 876 O O . ARG A 1 115 ? -2.248 15.531 -1.165 1 94.44 115 ARG A O 1
ATOM 883 N N . THR A 1 116 ? -4.297 15.727 -0.353 1 92.75 116 THR A N 1
ATOM 884 C CA . THR A 1 116 ? -4.051 17.078 0.136 1 92.75 116 THR A CA 1
ATOM 885 C C . THR A 1 116 ? -4.559 17.234 1.565 1 92.75 116 THR A C 1
ATOM 887 O O . THR A 1 116 ? -5.684 16.844 1.88 1 92.75 116 THR A O 1
ATOM 890 N N . ILE A 1 117 ? -3.697 17.859 2.357 1 88.75 117 ILE A N 1
ATOM 891 C CA . ILE A 1 117 ? -4.102 18.078 3.742 1 88.75 117 ILE A CA 1
ATOM 892 C C . ILE A 1 117 ? -3.848 19.531 4.125 1 88.75 117 ILE A C 1
ATOM 894 O O . ILE A 1 117 ? -2.963 20.188 3.564 1 88.75 117 ILE A O 1
ATOM 898 N N . ALA A 1 118 ? -4.586 19.984 5.082 1 87.44 118 ALA A N 1
ATOM 899 C CA . ALA A 1 118 ? -4.355 21.328 5.617 1 87.44 118 ALA A CA 1
ATOM 900 C C . ALA A 1 118 ? -3.223 21.312 6.637 1 87.44 118 ALA A C 1
ATOM 902 O O . ALA A 1 118 ? -3.115 20.391 7.453 1 87.44 118 ALA A O 1
ATOM 903 N N . VAL A 1 119 ? -2.406 22.359 6.535 1 85.44 119 VAL A N 1
ATOM 904 C CA . VAL A 1 119 ? -1.307 22.516 7.48 1 85.44 119 VAL A CA 1
ATOM 905 C C . VAL A 1 119 ? -1.271 23.953 8 1 85.44 119 VAL A C 1
ATOM 907 O O . VAL A 1 119 ? -1.903 24.828 7.426 1 85.44 119 VAL A O 1
ATOM 910 N N . PRO A 1 120 ? -0.609 24.094 9.141 1 81.69 120 PRO A N 1
ATOM 911 C CA . PRO A 1 120 ? -0.537 25.453 9.664 1 81.69 120 PRO A CA 1
ATOM 912 C C . PRO A 1 120 ? 0.043 26.438 8.648 1 81.69 120 PRO A C 1
ATOM 914 O O . PRO A 1 120 ? 0.901 26.078 7.844 1 81.69 120 PRO A O 1
ATOM 917 N N . GLN A 1 121 ? -0.444 27.594 8.906 1 80.56 121 GLN A N 1
ATOM 918 C CA . GLN A 1 121 ? 0.065 28.641 8.023 1 80.56 121 GLN A CA 1
ATOM 919 C C . GLN A 1 121 ? 1.464 29.078 8.445 1 80.56 121 GLN A C 1
ATOM 921 O O . GLN A 1 121 ? 1.864 28.875 9.594 1 80.56 121 GLN A O 1
ATOM 926 N N . GLY A 1 122 ? 2.277 29.594 7.445 1 80.94 122 GLY A N 1
ATOM 927 C CA . GLY A 1 122 ? 3.582 30.156 7.762 1 80.94 122 GLY A CA 1
ATOM 928 C C . GLY A 1 122 ? 4.711 29.156 7.629 1 80.94 122 GLY A C 1
ATOM 929 O O . GLY A 1 122 ? 5.879 29.5 7.836 1 80.94 122 GLY A O 1
ATOM 930 N N . LEU A 1 123 ? 4.301 28 7.34 1 85.25 123 LEU A N 1
ATOM 931 C CA . LEU A 1 123 ? 5.324 26.984 7.121 1 85.25 123 LEU A CA 1
ATOM 932 C C . LEU A 1 123 ? 6.059 27.219 5.805 1 85.25 123 LEU A C 1
ATOM 934 O O . LEU A 1 123 ? 5.465 27.703 4.836 1 85.25 123 LEU A O 1
ATOM 938 N N . THR A 1 124 ? 7.395 26.938 5.898 1 85.19 124 THR A N 1
ATOM 939 C CA . THR A 1 124 ? 8.18 26.953 4.668 1 85.19 124 THR A CA 1
ATOM 940 C C . THR A 1 124 ? 8.617 25.547 4.285 1 85.19 124 THR A C 1
ATOM 942 O O . THR A 1 124 ? 8.641 24.656 5.129 1 85.19 124 THR A O 1
ATOM 945 N N . HIS A 1 125 ? 8.891 25.344 2.986 1 87.12 125 HIS A N 1
ATOM 946 C CA . HIS A 1 125 ? 9.242 24.031 2.453 1 87.12 125 HIS A CA 1
ATOM 947 C C . HIS A 1 125 ? 10.43 23.438 3.195 1 87.12 125 HIS A C 1
ATOM 949 O O . HIS A 1 125 ? 10.5 22.219 3.393 1 87.12 125 HIS A O 1
ATOM 955 N N . ASP A 1 126 ? 11.297 24.297 3.621 1 90.25 126 ASP A N 1
ATOM 956 C CA . ASP A 1 126 ? 12.523 23.812 4.25 1 90.25 126 ASP A CA 1
ATOM 957 C C . ASP A 1 126 ? 12.242 23.219 5.629 1 90.25 126 ASP A C 1
ATOM 959 O O . ASP A 1 126 ? 13.062 22.484 6.176 1 90.25 126 ASP A O 1
ATOM 963 N N . GLN A 1 127 ? 11.109 23.578 6.156 1 90.56 127 GLN A N 1
ATOM 964 C CA . GLN A 1 127 ? 10.758 23.094 7.492 1 90.56 127 GLN A CA 1
ATOM 965 C C . GLN A 1 127 ? 10.148 21.703 7.438 1 90.56 127 GLN A C 1
ATOM 967 O O . GLN A 1 127 ? 10.055 21.016 8.461 1 90.56 127 GLN A O 1
ATOM 972 N N . ILE A 1 128 ? 9.758 21.359 6.238 1 92.44 128 ILE A N 1
ATOM 973 C CA . ILE A 1 128 ? 9.086 20.062 6.074 1 92.44 128 ILE A CA 1
ATOM 974 C C . ILE A 1 128 ? 10.102 19 5.691 1 92.44 128 ILE A C 1
ATOM 976 O O . ILE A 1 128 ? 10.922 19.203 4.793 1 92.44 128 ILE A O 1
ATOM 980 N N . LYS A 1 129 ? 10.094 17.922 6.426 1 95.31 129 LYS A N 1
ATOM 981 C CA . LYS A 1 129 ? 10.953 16.781 6.121 1 95.31 129 LYS A CA 1
ATOM 982 C C . LYS A 1 129 ? 10.141 15.602 5.582 1 95.31 129 LYS A C 1
ATOM 984 O O . LYS A 1 129 ? 9.047 15.32 6.078 1 95.31 129 LYS A O 1
ATOM 989 N N . ALA A 1 130 ? 10.766 14.945 4.566 1 96.69 130 ALA A N 1
ATOM 990 C CA . ALA A 1 130 ? 10.062 13.805 3.984 1 96.69 130 ALA A CA 1
ATOM 991 C C . ALA A 1 130 ? 11.023 12.648 3.725 1 96.69 130 ALA A C 1
ATOM 993 O O . ALA A 1 130 ? 12.188 12.859 3.381 1 96.69 130 ALA A O 1
ATOM 994 N N . GLY A 1 131 ? 10.586 11.445 3.947 1 96.38 131 GLY A N 1
ATOM 995 C CA . GLY A 1 131 ? 11.297 10.219 3.633 1 96.38 131 GLY A CA 1
ATOM 996 C C . GLY A 1 131 ? 10.43 9.172 2.967 1 96.38 131 GLY A C 1
ATOM 997 O O . GLY A 1 131 ? 9.242 9.055 3.281 1 96.38 131 GLY A O 1
ATOM 998 N N . PHE A 1 132 ? 11.031 8.469 2.059 1 95.88 132 PHE A N 1
ATOM 999 C CA . PHE A 1 132 ? 10.312 7.418 1.351 1 95.88 132 PHE A CA 1
ATOM 1000 C C . PHE A 1 132 ? 11.078 6.102 1.425 1 95.88 132 PHE A C 1
ATOM 1002 O O . PHE A 1 132 ? 12.203 6.004 0.938 1 95.88 132 PHE A O 1
ATOM 1009 N N . LYS A 1 133 ? 10.359 5.109 2.039 1 94 133 LYS A N 1
ATOM 1010 C CA . LYS A 1 133 ? 10.984 3.799 2.195 1 94 133 LYS A CA 1
ATOM 1011 C C . LYS A 1 133 ? 9.938 2.688 2.186 1 94 133 LYS A C 1
ATOM 1013 O O . LYS A 1 133 ? 8.867 2.828 2.785 1 94 133 LYS A O 1
ATOM 1018 N N . ASP A 1 134 ? 10.227 1.639 1.46 1 93.44 134 ASP A N 1
ATOM 1019 C CA . ASP A 1 134 ? 9.398 0.434 1.454 1 93.44 134 ASP A CA 1
ATOM 1020 C C . ASP A 1 134 ? 7.957 0.759 1.071 1 93.44 134 ASP A C 1
ATOM 1022 O O . ASP A 1 134 ? 7.02 0.231 1.669 1 93.44 134 ASP A O 1
ATOM 1026 N N . GLY A 1 135 ? 7.852 1.729 0.176 1 95.88 135 GLY A N 1
ATOM 1027 C CA . GLY A 1 135 ? 6.539 2.062 -0.353 1 95.88 135 GLY A CA 1
ATOM 1028 C C . GLY A 1 135 ? 5.723 2.934 0.583 1 95.88 135 GLY A C 1
ATOM 1029 O O . GLY A 1 135 ? 4.504 3.029 0.444 1 95.88 135 GLY A O 1
ATOM 1030 N N . VAL A 1 136 ? 6.43 3.488 1.587 1 96.94 136 VAL A N 1
ATOM 1031 C CA . VAL A 1 136 ? 5.746 4.348 2.547 1 96.94 136 VAL A CA 1
ATOM 1032 C C . VAL A 1 136 ? 6.402 5.727 2.564 1 96.94 136 VAL A C 1
ATOM 1034 O O . VAL A 1 136 ? 7.617 5.84 2.748 1 96.94 136 VAL A O 1
ATOM 1037 N N . LEU A 1 137 ? 5.59 6.746 2.371 1 97.5 137 LEU A N 1
ATOM 1038 C CA . LEU A 1 137 ? 6.043 8.125 2.461 1 97.5 137 LEU A CA 1
ATOM 1039 C C . LEU A 1 137 ? 5.73 8.711 3.834 1 97.5 137 LEU A C 1
ATOM 1041 O O . LEU A 1 137 ? 4.586 8.664 4.289 1 97.5 137 LEU A O 1
ATOM 1045 N N . GLU A 1 138 ? 6.746 9.227 4.438 1 97 138 GLU A N 1
ATOM 1046 C CA . GLU A 1 138 ? 6.559 9.914 5.715 1 97 138 GLU A CA 1
ATOM 1047 C C . GLU A 1 138 ? 6.934 11.383 5.609 1 97 138 GLU A C 1
ATOM 1049 O O . GLU A 1 138 ? 8.055 11.719 5.223 1 97 138 GLU A O 1
ATOM 1054 N N . VAL A 1 139 ? 6.02 12.227 5.898 1 96.69 139 VAL A N 1
ATOM 1055 C CA . VAL A 1 139 ? 6.246 13.672 5.891 1 96.69 139 VAL A CA 1
ATOM 1056 C C . VAL A 1 139 ? 6.074 14.227 7.301 1 96.69 139 VAL A C 1
ATOM 1058 O O . VAL A 1 139 ? 5.039 14.016 7.938 1 96.69 139 VAL A O 1
ATOM 1061 N N . THR A 1 140 ? 7.035 14.961 7.734 1 95.44 140 THR A N 1
ATOM 1062 C CA . THR A 1 140 ? 7.016 15.555 9.062 1 95.44 140 THR A CA 1
ATOM 1063 C C . THR A 1 140 ? 6.91 17.078 8.977 1 95.44 140 THR A C 1
ATOM 1065 O O . THR A 1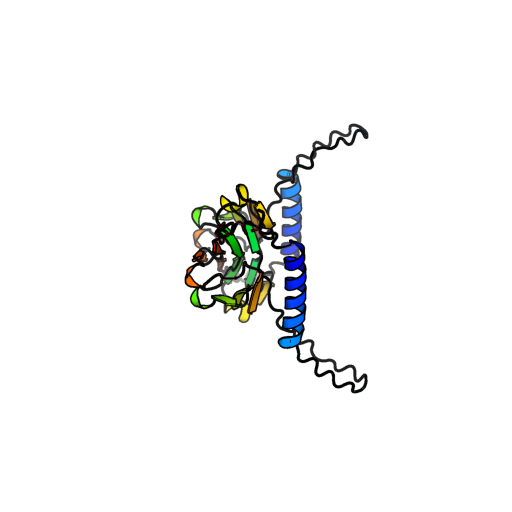 140 ? 7.754 17.734 8.352 1 95.44 140 THR A O 1
ATOM 1068 N N . ILE A 1 141 ? 5.93 17.594 9.648 1 93.19 141 ILE A N 1
ATOM 1069 C CA . ILE A 1 141 ? 5.648 19.016 9.664 1 93.19 141 ILE A CA 1
ATOM 1070 C C . ILE A 1 141 ? 5.801 19.562 11.078 1 93.19 141 ILE A C 1
ATOM 1072 O O . ILE A 1 141 ? 5.086 19.141 11.992 1 93.19 141 ILE A O 1
ATOM 1076 N N . PRO A 1 142 ? 6.668 20.5 11.234 1 91.38 142 PRO A N 1
ATOM 1077 C CA . PRO A 1 142 ? 6.82 21.062 12.578 1 91.38 142 PRO A CA 1
ATOM 1078 C C . PRO A 1 142 ? 5.645 21.953 12.992 1 91.38 142 PRO A C 1
ATOM 1080 O O . PRO A 1 142 ? 5.031 22.594 12.141 1 91.38 142 PRO A O 1
ATOM 1083 N N . LYS A 1 143 ? 5.395 21.859 14.266 1 84.25 143 LYS A N 1
ATOM 1084 C CA . LYS A 1 143 ? 4.395 22.766 14.805 1 84.25 143 LYS A CA 1
ATOM 1085 C C . LYS A 1 143 ? 5.004 24.141 15.078 1 84.25 143 LYS A C 1
ATOM 1087 O O . LYS A 1 143 ? 6.152 24.25 15.516 1 84.25 143 LYS A O 1
ATOM 1092 N N . ILE A 1 144 ? 4.422 25.156 14.547 1 72.31 144 ILE A N 1
ATOM 1093 C CA . ILE A 1 144 ? 4.945 26.484 14.789 1 72.31 144 ILE A CA 1
ATOM 1094 C C . ILE A 1 144 ? 4.543 26.953 16.188 1 72.31 144 ILE A C 1
ATOM 1096 O O . ILE A 1 144 ? 3.375 26.859 16.578 1 72.31 144 ILE A O 1
ATOM 1100 N N . VAL A 1 145 ? 5.492 27.016 17.156 1 57.88 145 VAL A N 1
ATOM 1101 C CA . VAL A 1 145 ? 5.242 27.562 18.484 1 57.88 145 VAL A CA 1
ATOM 1102 C C . VAL A 1 145 ? 4.82 29.016 18.375 1 57.88 145 VAL A C 1
ATOM 1104 O O . VAL A 1 145 ? 5.445 29.797 17.656 1 57.88 145 VAL A O 1
ATOM 1107 N N . PRO A 1 146 ? 3.555 29.156 18.609 1 53.66 146 PRO A N 1
ATOM 1108 C CA . PRO A 1 146 ? 3.238 30.578 18.672 1 53.66 146 PRO A CA 1
ATOM 1109 C C . PRO A 1 146 ? 4.246 31.375 19.5 1 53.66 146 PRO A C 1
ATOM 1111 O O . PRO A 1 146 ? 4.77 30.859 20.484 1 53.66 146 PRO A O 1
ATOM 1114 N N . ASN A 1 147 ? 5.129 31.953 18.828 1 46.72 147 ASN A N 1
ATOM 1115 C CA . ASN A 1 147 ? 5.836 32.938 19.656 1 46.72 147 ASN A CA 1
ATOM 1116 C C . ASN A 1 147 ? 4.902 33.594 20.656 1 46.72 147 ASN A C 1
ATOM 1118 O O . ASN A 1 147 ? 3.881 34.188 20.281 1 46.72 147 ASN A O 1
ATOM 1122 N N . LYS A 1 148 ? 4.738 32.969 21.766 1 47.38 148 LYS A N 1
ATOM 1123 C CA . LYS A 1 148 ? 4.059 33.656 22.844 1 47.38 148 LYS A CA 1
ATOM 1124 C C . LYS A 1 148 ? 4.453 35.125 22.891 1 47.38 148 LYS A C 1
ATOM 1126 O O . LYS A 1 148 ? 5.32 35.531 23.672 1 47.38 148 LYS A O 1
ATOM 1131 N N . GLU A 1 149 ? 4.918 35.719 21.938 1 43.97 149 GLU A N 1
ATOM 1132 C CA . GLU A 1 149 ? 5.043 37.094 22.328 1 43.97 149 GLU A CA 1
ATOM 1133 C C . GLU A 1 149 ? 3.705 37.656 22.797 1 43.97 149 GLU A C 1
ATOM 1135 O O . GLU A 1 149 ? 2.756 37.75 22.031 1 43.97 149 GLU A O 1
ATOM 1140 N N . SER A 1 150 ? 3.16 37.062 23.875 1 43.12 150 SER A N 1
ATOM 1141 C CA . SER A 1 150 ? 2.135 37.75 24.641 1 43.12 150 SER A CA 1
ATOM 1142 C C . SER A 1 150 ? 2.324 39.25 24.609 1 43.12 150 SER A C 1
ATOM 1144 O O . SER A 1 150 ? 3.328 39.781 25.094 1 43.12 150 SER A O 1
ATOM 1146 N N . HIS A 1 151 ? 2.182 39.719 23.516 1 46.75 151 HIS A N 1
ATOM 1147 C CA . HIS A 1 151 ? 2.172 41.188 23.562 1 46.75 151 HIS A CA 1
ATOM 1148 C C . HIS A 1 151 ? 1.119 41.688 24.547 1 46.75 151 HIS A C 1
ATOM 1150 O O . HIS A 1 151 ? -0.082 41.562 24.281 1 46.75 151 HIS A O 1
ATOM 1156 N N . LYS A 1 152 ? 1.318 41.406 25.828 1 47.09 152 LYS A N 1
ATOM 1157 C CA . LYS A 1 152 ? 0.549 42.062 26.859 1 47.09 152 LYS A CA 1
ATOM 1158 C C . LYS A 1 152 ? 0.314 43.531 26.516 1 47.09 152 LYS A C 1
ATOM 1160 O O . LYS A 1 152 ? 1.268 44.281 26.312 1 47.09 152 LYS A O 1
ATOM 1165 N N . ILE A 1 153 ? -0.688 43.688 25.719 1 45.44 153 ILE A N 1
ATOM 1166 C CA . ILE A 1 153 ? -1.098 45.062 25.531 1 45.44 153 ILE A CA 1
ATOM 1167 C C . ILE A 1 153 ? -1.293 45.75 26.875 1 45.44 153 ILE A C 1
ATOM 1169 O O . ILE A 1 153 ? -2.152 45.344 27.672 1 45.44 153 ILE A O 1
ATOM 1173 N N . ASN A 1 154 ? -0.305 46.219 27.547 1 44.28 154 ASN A N 1
ATOM 1174 C CA . ASN A 1 154 ? -0.465 47.094 28.703 1 44.28 154 ASN A CA 1
ATOM 1175 C C . ASN A 1 154 ? -1.467 48.219 28.453 1 44.28 154 ASN A C 1
ATOM 1177 O O . ASN A 1 154 ? -1.356 48.906 27.453 1 44.28 154 ASN A O 1
ATOM 1181 N N . ILE A 1 155 ? -2.793 47.875 28.688 1 52.84 155 ILE A N 1
ATOM 1182 C CA . ILE A 1 155 ? -3.701 49.031 28.641 1 52.84 155 ILE A CA 1
ATOM 1183 C C . ILE A 1 155 ? -3.113 50.188 29.453 1 52.84 155 ILE A C 1
ATOM 1185 O O . ILE A 1 155 ? -2.727 50 30.609 1 52.84 155 ILE A O 1
ATOM 1189 N N . ALA A 1 156 ? -2.785 51.25 28.766 1 48.53 156 ALA A N 1
ATOM 1190 C CA . ALA A 1 156 ? -2.479 52.5 29.469 1 48.53 156 ALA A CA 1
ATOM 1191 C C . ALA A 1 156 ? -3.631 52.906 30.375 1 48.53 156 ALA A C 1
ATOM 1193 O O . ALA A 1 156 ? -4.793 52.625 30.094 1 48.53 156 ALA A O 1
ATOM 1194 N N . MET B 1 1 ? -2.678 -25.266 -23.969 1 26.78 1 MET B N 1
ATOM 1195 C CA . MET B 1 1 ? -3.48 -25.844 -22.891 1 26.78 1 MET B CA 1
ATOM 1196 C C . MET B 1 1 ? -3.414 -25 -21.641 1 26.78 1 MET B C 1
ATOM 1198 O O . MET B 1 1 ? -2.326 -24.703 -21.141 1 26.78 1 MET B O 1
ATOM 1202 N N . SER B 1 2 ? -4.32 -24.062 -21.469 1 34.91 2 SER B N 1
ATOM 1203 C CA . SER B 1 2 ? -4.586 -23.125 -20.375 1 34.91 2 SER B CA 1
ATOM 1204 C C . SER B 1 2 ? -4.543 -23.828 -19.031 1 34.91 2 SER B C 1
ATOM 1206 O O . SER B 1 2 ? -5.223 -24.844 -18.828 1 34.91 2 SER B O 1
ATOM 1208 N N . PHE B 1 3 ? -3.492 -24.078 -18.531 1 39.22 3 PHE B N 1
ATOM 1209 C CA . PHE B 1 3 ? -3.557 -24.641 -17.188 1 39.22 3 PHE B CA 1
ATOM 1210 C C . PHE B 1 3 ? -4.785 -24.125 -16.453 1 39.22 3 PHE B C 1
ATOM 1212 O O . PHE B 1 3 ? -5 -22.906 -16.359 1 39.22 3 PHE B O 1
ATOM 1219 N N . LEU B 1 4 ? -5.887 -24.719 -16.656 1 38.88 4 LEU B N 1
ATOM 1220 C CA . LEU B 1 4 ? -7.219 -24.5 -16.109 1 38.88 4 LEU B CA 1
ATOM 1221 C C . LEU B 1 4 ? -7.16 -24.266 -14.594 1 38.88 4 LEU B C 1
ATOM 1223 O O . LEU B 1 4 ? -7.148 -25.219 -13.82 1 38.88 4 LEU B O 1
ATOM 1227 N N . ILE B 1 5 ? -6.125 -23.688 -14.078 1 45.03 5 ILE B N 1
ATOM 1228 C CA . ILE B 1 5 ? -6.496 -23.281 -12.727 1 45.03 5 ILE B CA 1
ATOM 1229 C C . ILE B 1 5 ? -7.926 -22.75 -12.719 1 45.03 5 ILE B C 1
ATOM 1231 O O . ILE B 1 5 ? -8.219 -21.734 -13.367 1 45.03 5 ILE B O 1
ATOM 1235 N N . ALA B 1 6 ? -8.867 -23.609 -12.633 1 42.47 6 ALA B N 1
ATOM 1236 C CA . ALA B 1 6 ? -10.273 -23.219 -12.648 1 42.47 6 ALA B CA 1
ATOM 1237 C C . ALA B 1 6 ? -10.5 -21.938 -11.867 1 42.47 6 ALA B C 1
ATOM 1239 O O . ALA B 1 6 ? -10.047 -21.812 -10.727 1 42.47 6 ALA B O 1
ATOM 1240 N N . PRO B 1 7 ? -10.648 -20.891 -12.5 1 47.59 7 PRO B N 1
ATOM 1241 C CA . PRO B 1 7 ? -10.961 -19.594 -11.898 1 47.59 7 PRO B CA 1
ATOM 1242 C C . PRO B 1 7 ? -11.711 -19.719 -10.57 1 47.59 7 PRO B C 1
ATOM 1244 O O . PRO B 1 7 ? -11.492 -18.922 -9.656 1 47.59 7 PRO B O 1
ATOM 1247 N N . ASN B 1 8 ? -12.594 -20.719 -10.594 1 50.06 8 ASN B N 1
ATOM 1248 C CA . ASN B 1 8 ? -13.523 -20.859 -9.484 1 50.06 8 ASN B CA 1
ATOM 1249 C C . ASN B 1 8 ? -12.805 -21.234 -8.188 1 50.06 8 ASN B C 1
ATOM 1251 O O . ASN B 1 8 ? -13.312 -20.984 -7.098 1 50.06 8 ASN B O 1
ATOM 1255 N N . GLN B 1 9 ? -11.727 -21.812 -8.367 1 52.19 9 GLN B N 1
ATOM 1256 C CA . GLN B 1 9 ? -11.125 -22.359 -7.152 1 52.19 9 GLN B CA 1
ATOM 1257 C C . GLN B 1 9 ? -10.414 -21.266 -6.359 1 52.19 9 GLN B C 1
ATOM 1259 O O . GLN B 1 9 ? -10.242 -21.375 -5.145 1 52.19 9 GLN B O 1
ATOM 1264 N N . TRP B 1 10 ? -10.039 -20.203 -7.094 1 55.25 10 TRP B N 1
ATOM 1265 C CA . TRP B 1 10 ? -9.352 -19.125 -6.402 1 55.25 10 TRP B CA 1
ATOM 1266 C C . TRP B 1 10 ? -10.273 -18.453 -5.379 1 55.25 10 TRP B C 1
ATOM 1268 O O . TRP B 1 10 ? -9.867 -18.203 -4.246 1 55.25 10 TRP B O 1
ATOM 1278 N N . ASP B 1 11 ? -11.469 -18.188 -5.938 1 55.75 11 ASP B N 1
ATOM 1279 C CA . ASP B 1 11 ? -12.453 -17.5 -5.098 1 55.75 11 ASP B CA 1
ATOM 1280 C C . ASP B 1 11 ? -12.828 -18.359 -3.891 1 55.75 11 ASP B C 1
ATOM 1282 O O . ASP B 1 11 ? -12.961 -17.844 -2.777 1 55.75 11 ASP B O 1
ATOM 1286 N N . ASP B 1 12 ? -12.969 -19.578 -4.254 1 55.19 12 ASP B N 1
ATOM 1287 C CA . ASP B 1 12 ? -13.477 -20.453 -3.207 1 55.19 12 ASP B CA 1
ATOM 1288 C C . ASP B 1 12 ? -12.445 -20.625 -2.09 1 55.19 12 ASP B C 1
ATOM 1290 O O . ASP B 1 12 ? -12.805 -20.688 -0.912 1 55.19 12 ASP B O 1
ATOM 1294 N N . PHE B 1 13 ? -11.273 -20.641 -2.422 1 57.31 13 PHE B N 1
ATOM 1295 C CA . PHE B 1 13 ? -10.242 -20.891 -1.425 1 57.31 13 PHE B CA 1
ATOM 1296 C C . PHE B 1 13 ? -10.031 -19.656 -0.542 1 57.31 13 PHE B C 1
ATOM 1298 O O . PHE B 1 13 ? -9.898 -19.781 0.678 1 57.31 13 PHE B O 1
ATOM 1305 N N . GLU B 1 14 ? -9.969 -18.562 -1.234 1 59.25 14 GLU B N 1
ATOM 1306 C CA . GLU B 1 14 ? -9.82 -17.359 -0.433 1 59.25 14 GLU B CA 1
ATOM 1307 C C . GLU B 1 14 ? -10.953 -17.219 0.578 1 59.25 14 GLU B C 1
ATOM 1309 O O . GLU B 1 14 ? -10.727 -16.828 1.724 1 59.25 14 GLU B O 1
ATOM 1314 N N . GLN B 1 15 ? -12.055 -17.547 0.014 1 57.53 15 GLN B N 1
ATOM 1315 C CA . GLN B 1 15 ? -13.195 -17.516 0.928 1 57.53 15 GLN B CA 1
ATOM 1316 C C . GLN B 1 15 ? -13.039 -18.547 2.033 1 57.53 15 GLN B C 1
ATOM 1318 O O . GLN B 1 15 ? -13.352 -18.281 3.195 1 57.53 15 GLN B O 1
ATOM 1323 N N . LEU B 1 16 ? -12.656 -19.703 1.659 1 56.88 16 LEU B N 1
ATOM 1324 C CA . LEU B 1 16 ? -12.484 -20.766 2.641 1 56.88 16 LEU B CA 1
ATOM 1325 C C . LEU B 1 16 ? -11.367 -20.422 3.627 1 56.88 16 LEU B C 1
ATOM 1327 O O . LEU B 1 16 ? -11.508 -20.656 4.828 1 56.88 16 LEU B O 1
ATOM 1331 N N . PHE B 1 17 ? -10.359 -19.938 3.199 1 58.03 17 PHE B N 1
ATOM 1332 C CA . PHE B 1 17 ? -9.25 -19.562 4.07 1 58.03 17 PHE B CA 1
ATOM 1333 C C . PHE B 1 17 ? -9.672 -18.453 5.027 1 58.03 17 PHE B C 1
ATOM 1335 O O . PHE B 1 17 ? -9.352 -18.5 6.215 1 58.03 17 PHE B O 1
ATOM 1342 N N . ASP B 1 18 ? -10.312 -17.453 4.391 1 57.91 18 ASP B N 1
ATOM 1343 C CA . ASP B 1 18 ? -10.844 -16.406 5.258 1 57.91 18 ASP B CA 1
ATOM 1344 C C . ASP B 1 18 ? -11.719 -17 6.359 1 57.91 18 ASP B C 1
ATOM 1346 O O . ASP B 1 18 ? -11.648 -16.578 7.516 1 57.91 18 ASP B O 1
ATOM 1350 N N . LYS B 1 19 ? -12.523 -17.953 5.926 1 57.34 19 LYS B N 1
ATOM 1351 C CA . LYS B 1 19 ? -13.398 -18.609 6.891 1 57.34 19 LYS B CA 1
ATOM 1352 C C . LYS B 1 19 ? -12.602 -19.438 7.898 1 57.34 19 LYS B C 1
ATOM 1354 O O . LYS B 1 19 ? -12.891 -19.406 9.094 1 57.34 19 LYS B O 1
ATOM 1359 N N . LEU B 1 20 ? -11.578 -20.047 7.516 1 56.59 20 LEU B N 1
ATOM 1360 C CA . LEU B 1 20 ? -10.781 -20.906 8.391 1 56.59 20 LEU B CA 1
ATOM 1361 C C . LEU B 1 20 ? -9.938 -20.062 9.344 1 56.59 20 LEU B C 1
ATOM 1363 O O . LEU B 1 20 ? -9.805 -20.406 10.523 1 56.59 20 LEU B O 1
ATOM 1367 N N . VAL B 1 21 ? -9.336 -19.141 8.828 1 55.31 21 VAL B N 1
ATOM 1368 C CA . VAL B 1 21 ? -8.516 -18.281 9.664 1 55.31 21 VAL B CA 1
ATOM 1369 C C . VAL B 1 21 ? -9.383 -17.562 10.695 1 55.31 21 VAL B C 1
ATOM 1371 O O . VAL B 1 21 ? -9.016 -17.469 11.867 1 55.31 21 VAL B O 1
ATOM 1374 N N . THR B 1 22 ? -10.484 -17 10.18 1 53.91 22 THR B N 1
ATOM 1375 C CA . THR B 1 22 ? -11.422 -16.422 11.133 1 53.91 22 THR B CA 1
ATOM 1376 C C . THR B 1 22 ? -11.82 -17.453 12.188 1 53.91 22 THR B C 1
ATOM 1378 O O . THR B 1 22 ? -11.922 -17.141 13.367 1 53.91 22 THR B O 1
ATOM 1381 N N . ASP B 1 23 ? -12.031 -18.578 11.758 1 53.5 23 ASP B N 1
ATOM 1382 C CA . ASP B 1 23 ? -12.469 -19.625 12.688 1 53.5 23 ASP B CA 1
ATOM 1383 C C . ASP B 1 23 ? -11.336 -20.031 13.625 1 53.5 23 ASP B C 1
ATOM 1385 O O . ASP B 1 23 ? -11.57 -20.328 14.797 1 53.5 23 ASP B O 1
ATOM 1389 N N . ARG B 1 24 ? -10.188 -20.281 13.078 1 51.97 24 ARG B N 1
ATOM 1390 C CA . ARG B 1 24 ? -9.062 -20.797 13.852 1 51.97 24 ARG B CA 1
ATOM 1391 C C . ARG B 1 24 ? -8.406 -19.688 14.664 1 51.97 24 ARG B C 1
ATOM 1393 O O . ARG B 1 24 ? -8.008 -19.906 15.812 1 51.97 24 ARG B O 1
ATOM 1400 N N . TYR B 1 25 ? -8.195 -18.594 14.039 1 48.69 25 TYR B N 1
ATOM 1401 C CA . TYR B 1 25 ? -7.473 -17.531 14.727 1 48.69 25 TYR B CA 1
ATOM 1402 C C . TYR B 1 25 ? -8.43 -16.438 15.188 1 48.69 25 TYR B C 1
ATOM 1404 O O . TYR B 1 25 ? -8.008 -15.453 15.805 1 48.69 25 TYR B O 1
ATOM 1412 N N . GLY B 1 26 ? -9.727 -16.484 14.672 1 46.47 26 GLY B N 1
ATOM 1413 C CA . GLY B 1 26 ? -10.734 -15.562 15.164 1 46.47 26 GLY B CA 1
ATOM 1414 C C . GLY B 1 26 ? -11.078 -15.781 16.625 1 46.47 26 GLY B C 1
ATOM 1415 O O . GLY B 1 26 ? -10.625 -16.75 17.234 1 46.47 26 GLY B O 1
ATOM 1416 N N . PRO B 1 27 ? -11.703 -14.766 17.281 1 44.66 27 PRO B N 1
ATOM 1417 C CA . PRO B 1 27 ? -12.055 -15 18.688 1 44.66 27 PRO B CA 1
ATOM 1418 C C . PRO B 1 27 ? -12.656 -16.375 18.922 1 44.66 27 PRO B C 1
ATOM 1420 O O . PRO B 1 27 ? -13.273 -16.953 18.016 1 44.66 27 PRO B O 1
ATOM 1423 N N . GLY B 1 28 ? -11.961 -17.188 19.578 1 44.72 28 GLY B N 1
ATOM 1424 C CA . GLY B 1 28 ? -12.469 -18.484 20 1 44.72 28 GLY B CA 1
ATOM 1425 C C . GLY B 1 28 ? -13.961 -18.484 20.25 1 44.72 28 GLY B C 1
ATOM 1426 O O . GLY B 1 28 ? -14.477 -17.656 21 1 44.72 28 GLY B O 1
ATOM 1427 N N . SER B 1 29 ? -14.742 -18.781 19.25 1 42 29 SER B N 1
ATOM 1428 C CA . SER B 1 29 ? -16.141 -19.094 19.531 1 42 29 SER B CA 1
ATOM 1429 C C . SER B 1 29 ? -16.266 -20.047 20.719 1 42 29 SER B C 1
ATOM 1431 O O . SER B 1 29 ? -15.984 -21.25 20.578 1 42 29 SER B O 1
ATOM 1433 N N . ASP B 1 30 ? -15.742 -19.703 21.875 1 38.19 30 ASP B N 1
ATOM 1434 C CA . ASP B 1 30 ? -16.391 -20.453 22.953 1 38.19 30 ASP B CA 1
ATOM 1435 C C . ASP B 1 30 ? -17.906 -20.469 22.766 1 38.19 30 ASP B C 1
ATOM 1437 O O . ASP B 1 30 ? -18.578 -19.469 22.984 1 38.19 30 ASP B O 1
ATOM 1441 N N . GLN B 1 31 ? -18.406 -21.172 21.812 1 39.34 31 GLN B N 1
ATOM 1442 C CA . GLN B 1 31 ? -19.797 -21.578 21.781 1 39.34 31 GLN B CA 1
ATOM 1443 C C . GLN B 1 31 ? -20.234 -22.172 23.109 1 39.34 31 GLN B C 1
ATOM 1445 O O . GLN B 1 31 ? -20.344 -23.391 23.25 1 39.34 31 GLN B O 1
ATOM 1450 N N . THR B 1 32 ? -19.75 -21.766 24.297 1 40.25 32 THR B N 1
ATOM 1451 C CA . THR B 1 32 ? -20.688 -22.234 25.312 1 40.25 32 THR B CA 1
ATOM 1452 C C . THR B 1 32 ? -22.109 -21.75 25 1 40.25 32 THR B C 1
ATOM 1454 O O . THR B 1 32 ? -22.312 -20.562 24.703 1 40.25 32 THR B O 1
ATOM 1457 N N . LYS B 1 33 ? -23.016 -22.641 24.641 1 38.62 33 LYS B N 1
ATOM 1458 C CA . LYS B 1 33 ? -24.469 -22.578 24.547 1 38.62 33 LYS B CA 1
ATOM 1459 C C . LYS B 1 33 ? -25.062 -21.781 25.703 1 38.62 33 LYS B C 1
ATOM 1461 O O . LYS B 1 33 ? -26.25 -21.906 26 1 38.62 33 LYS B O 1
ATOM 1466 N N . GLY B 1 34 ? -24.406 -21.484 26.828 1 36.72 34 GLY B N 1
ATOM 1467 C CA . GLY B 1 34 ? -25.25 -20.875 27.844 1 36.72 34 GLY B CA 1
ATOM 1468 C C . GLY B 1 34 ? -25.938 -19.609 27.359 1 36.72 34 GLY B C 1
ATOM 1469 O O . GLY B 1 34 ? -25.516 -19.016 26.359 1 36.72 34 GLY B O 1
ATOM 1470 N N . SER B 1 35 ? -27.25 -19.281 27.922 1 36.25 35 SER B N 1
ATOM 1471 C CA . SER B 1 35 ? -28.281 -18.266 27.734 1 36.25 35 SER B CA 1
ATOM 1472 C C . SER B 1 35 ? -27.656 -16.906 27.391 1 36.25 35 SER B C 1
ATOM 1474 O O . SER B 1 35 ? -26.453 -16.703 27.594 1 36.25 35 SER B O 1
ATOM 1476 N N . LYS B 1 36 ? -28.609 -15.789 27.438 1 36.53 36 LYS B N 1
ATOM 1477 C CA . LYS B 1 36 ? -28.781 -14.383 27.094 1 36.53 36 LYS B CA 1
ATOM 1478 C C . LYS B 1 36 ? -27.672 -13.531 27.719 1 36.53 36 LYS B C 1
ATOM 1480 O O . LYS B 1 36 ? -27.703 -12.297 27.625 1 36.53 36 LYS B O 1
ATOM 1485 N N . ALA B 1 37 ? -27.203 -13.844 28.969 1 33.88 37 ALA B N 1
ATOM 1486 C CA . ALA B 1 37 ? -26.484 -12.672 29.453 1 33.88 37 ALA B CA 1
ATOM 1487 C C . ALA B 1 37 ? -25.375 -12.273 28.484 1 33.88 37 ALA B C 1
ATOM 1489 O O . ALA B 1 37 ? -24.312 -12.906 28.453 1 33.88 37 ALA B O 1
ATOM 1490 N N . LEU B 1 38 ? -25.656 -12.352 27.203 1 37.38 38 LEU B N 1
ATOM 1491 C CA . LEU B 1 38 ? -24.844 -11.898 26.078 1 37.38 38 LEU B CA 1
ATOM 1492 C C . LEU B 1 38 ? -23.922 -10.766 26.5 1 37.38 38 LEU B C 1
ATOM 1494 O O . LEU B 1 38 ? -24.359 -9.617 26.641 1 37.38 38 LEU B O 1
ATOM 1498 N N . SER B 1 39 ? -23.266 -10.867 27.688 1 37.56 39 SER B N 1
ATOM 1499 C CA . SER B 1 39 ? -22.266 -9.969 28.25 1 37.56 39 SER B CA 1
ATOM 1500 C C . SER B 1 39 ? -21.5 -9.242 27.156 1 37.56 39 SER B C 1
ATOM 1502 O O . SER B 1 39 ? -21.438 -9.711 26.016 1 37.56 39 SER B O 1
ATOM 1504 N N . THR B 1 40 ? -21.375 -7.938 27.344 1 38.16 40 THR B N 1
ATOM 1505 C CA . THR B 1 40 ? -20.484 -6.91 26.797 1 38.16 40 THR B CA 1
ATOM 1506 C C . THR B 1 40 ? -19.109 -7.484 26.516 1 38.16 40 THR B C 1
ATOM 1508 O O . THR B 1 40 ? -18.297 -7.648 27.422 1 38.16 40 THR B O 1
ATOM 1511 N N . VAL B 1 41 ? -18.969 -8.734 26.281 1 38.56 41 VAL B N 1
ATOM 1512 C CA . VAL B 1 41 ? -17.656 -9.164 25.812 1 38.56 41 VAL B CA 1
ATOM 1513 C C . VAL B 1 41 ? -16.984 -8.039 25.031 1 38.56 41 VAL B C 1
ATOM 1515 O O . VAL B 1 41 ? -17.562 -7.516 24.078 1 38.56 41 VAL B O 1
ATOM 1518 N N . GLY B 1 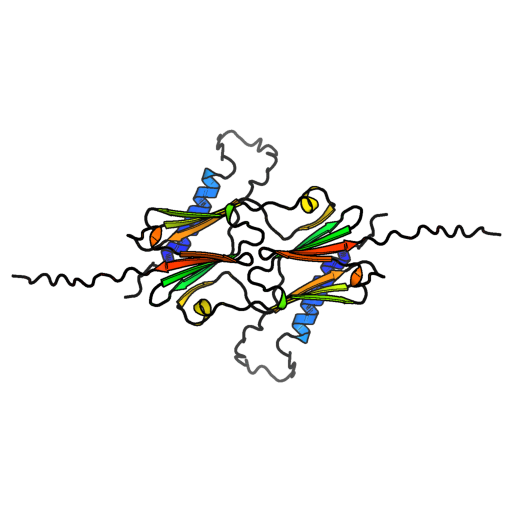42 ? -16.297 -7.266 25.766 1 39.03 42 GLY B N 1
ATOM 1519 C CA . GLY B 1 42 ? -15.43 -6.309 25.094 1 39.03 42 GLY B CA 1
ATOM 1520 C C . GLY B 1 42 ? -14.93 -6.793 23.75 1 39.03 42 GLY B C 1
ATOM 1521 O O . GLY B 1 42 ? -14.367 -7.883 23.641 1 39.03 42 GLY B O 1
ATOM 1522 N N . SER B 1 43 ? -15.68 -6.762 22.672 1 41.34 43 SER B N 1
ATOM 1523 C CA . SER B 1 43 ? -15.25 -6.945 21.281 1 41.34 43 SER B CA 1
ATOM 1524 C C . SER B 1 43 ? -13.781 -6.586 21.109 1 41.34 43 SER B C 1
ATOM 1526 O O . SER B 1 43 ? -13.43 -5.406 21 1 41.34 43 SER B O 1
ATOM 1528 N N . HIS B 1 44 ? -12.898 -7.176 21.953 1 42.84 44 HIS B N 1
ATOM 1529 C CA . HIS B 1 44 ? -11.531 -6.945 21.516 1 42.84 44 HIS B CA 1
ATOM 1530 C C . HIS B 1 44 ? -11.422 -7.062 20 1 42.84 44 HIS B C 1
ATOM 1532 O O . HIS B 1 44 ? -11.93 -8.016 19.406 1 42.84 44 HIS B O 1
ATOM 1538 N N . PRO B 1 45 ? -11.336 -6.113 19.328 1 45.19 45 PRO B N 1
ATOM 1539 C CA . PRO B 1 45 ? -11.188 -6.188 17.875 1 45.19 45 PRO B CA 1
ATOM 1540 C C . PRO B 1 45 ? -10.273 -7.328 17.438 1 45.19 45 PRO B C 1
ATOM 1542 O O . PRO B 1 45 ? -9.148 -7.457 17.938 1 45.19 45 PRO B O 1
ATOM 1545 N N . VAL B 1 46 ? -10.719 -8.562 17.438 1 47.44 46 VAL B N 1
ATOM 1546 C CA . VAL B 1 46 ? -9.969 -9.625 16.781 1 47.44 46 VAL B CA 1
ATOM 1547 C C . VAL B 1 46 ? -9.062 -9.031 15.695 1 47.44 46 VAL B C 1
ATOM 1549 O O . VAL B 1 46 ? -9.492 -8.172 14.922 1 47.44 46 VAL B O 1
ATOM 1552 N N . SER B 1 47 ? -7.855 -8.852 16.047 1 57.28 47 SER B N 1
ATOM 1553 C CA . SER B 1 47 ? -6.871 -8.398 15.07 1 57.28 47 SER B CA 1
ATOM 1554 C C . SER B 1 47 ? -7.086 -9.086 13.727 1 57.28 47 SER B C 1
ATOM 1556 O O . SER B 1 47 ? -6.941 -10.305 13.609 1 57.28 47 SER B O 1
ATOM 1558 N N . SER B 1 48 ? -8 -8.672 12.93 1 74.69 48 SER B N 1
ATOM 1559 C CA . SER B 1 48 ? -8.344 -9.203 11.617 1 74.69 48 SER B CA 1
ATOM 1560 C C . SER B 1 48 ? -7.121 -9.289 10.711 1 74.69 48 SER B C 1
ATOM 1562 O O . SER B 1 48 ? -6.277 -8.391 10.719 1 74.69 48 SER B O 1
ATOM 1564 N N . ILE B 1 49 ? -6.789 -10.547 10.312 1 87.5 49 ILE B N 1
ATOM 1565 C CA . ILE B 1 49 ? -5.738 -10.766 9.328 1 87.5 49 ILE B CA 1
ATOM 1566 C C . ILE B 1 49 ? -6.031 -9.953 8.07 1 87.5 49 ILE B C 1
ATOM 1568 O O . ILE B 1 49 ? -7.121 -10.039 7.504 1 87.5 49 ILE B O 1
ATOM 1572 N N . GLN B 1 50 ? -5.086 -9.141 7.719 1 91.56 50 GLN B N 1
ATOM 1573 C CA . GLN B 1 50 ? -5.254 -8.281 6.547 1 91.56 50 GLN B CA 1
ATOM 1574 C C . GLN B 1 50 ? -5.047 -9.078 5.258 1 91.56 50 GLN B C 1
ATOM 1576 O O . GLN B 1 50 ? -4.266 -10.031 5.223 1 91.56 50 GLN B O 1
ATOM 1581 N N . ARG B 1 51 ? -5.738 -8.672 4.27 1 94.06 51 ARG B N 1
ATOM 1582 C CA . ARG B 1 51 ? -5.617 -9.227 2.924 1 94.06 51 ARG B CA 1
ATOM 1583 C C . ARG B 1 51 ? -5.035 -8.203 1.957 1 94.06 51 ARG B C 1
ATOM 1585 O O . ARG B 1 51 ? -5.77 -7.398 1.38 1 94.06 51 ARG B O 1
ATOM 1592 N N . PRO B 1 52 ? -3.732 -8.281 1.742 1 96.81 52 PRO B N 1
ATOM 1593 C CA . PRO B 1 52 ? -3.127 -7.266 0.876 1 96.81 52 PRO B CA 1
ATOM 1594 C C . PRO B 1 52 ? -3.607 -7.363 -0.571 1 96.81 52 PRO B C 1
ATOM 1596 O O . PRO B 1 52 ? -3.963 -8.445 -1.035 1 96.81 52 PRO B O 1
ATOM 1599 N N . LYS B 1 53 ? -3.668 -6.25 -1.245 1 96.19 53 LYS B N 1
ATOM 1600 C CA . LYS B 1 53 ? -4.027 -6.246 -2.66 1 96.19 53 LYS B CA 1
ATOM 1601 C C . LYS B 1 53 ? -3.029 -7.059 -3.482 1 96.19 53 LYS B C 1
ATOM 1603 O O . LYS B 1 53 ? -1.821 -6.984 -3.25 1 96.19 53 LYS B O 1
ATOM 1608 N N . MET B 1 54 ? -3.572 -7.766 -4.43 1 95.69 54 MET B N 1
ATOM 1609 C CA . MET B 1 54 ? -2.738 -8.703 -5.184 1 95.69 54 MET B CA 1
ATOM 1610 C C . MET B 1 54 ? -3.184 -8.773 -6.637 1 95.69 54 MET B C 1
ATOM 1612 O O . MET B 1 54 ? -4.383 -8.742 -6.93 1 95.69 54 MET B O 1
ATOM 1616 N N . ASP B 1 55 ? -2.199 -8.852 -7.543 1 94.94 55 ASP B N 1
ATOM 1617 C CA . ASP B 1 55 ? -2.445 -9.188 -8.945 1 94.94 55 ASP B CA 1
ATOM 1618 C C . ASP B 1 55 ? -1.88 -10.562 -9.289 1 94.94 55 ASP B C 1
ATOM 1620 O O . ASP B 1 55 ? -0.797 -10.922 -8.828 1 94.94 55 ASP B O 1
ATOM 1624 N N . ILE B 1 56 ? -2.607 -11.266 -10.07 1 93.56 56 ILE B N 1
ATOM 1625 C CA . ILE B 1 56 ? -2.105 -12.508 -10.641 1 93.56 56 ILE B CA 1
ATOM 1626 C C . ILE B 1 56 ? -2.193 -12.445 -12.164 1 93.56 56 ILE B C 1
ATOM 1628 O O . ILE B 1 56 ? -3.281 -12.289 -12.727 1 93.56 56 ILE B O 1
ATOM 1632 N N . VAL B 1 57 ? -1.04 -12.602 -12.781 1 93.25 57 VAL B N 1
ATOM 1633 C CA . VAL B 1 57 ? -0.958 -12.523 -14.242 1 93.25 57 VAL B CA 1
ATOM 1634 C C . VAL B 1 57 ? -0.317 -13.805 -14.781 1 93.25 57 VAL B C 1
ATOM 1636 O O . VAL B 1 57 ? 0.738 -14.227 -14.305 1 93.25 57 VAL B O 1
ATOM 1639 N N . GLU B 1 58 ? -0.946 -14.32 -15.711 1 89.81 58 GLU B N 1
ATOM 1640 C CA . GLU B 1 58 ? -0.408 -15.508 -16.375 1 89.81 58 GLU B CA 1
ATOM 1641 C C . GLU B 1 58 ? 0.257 -15.148 -17.703 1 89.81 58 GLU B C 1
ATOM 1643 O O . GLU B 1 58 ? -0.351 -14.492 -18.547 1 89.81 58 GLU B O 1
ATOM 1648 N N . THR B 1 59 ? 1.486 -15.555 -17.797 1 88.75 59 THR B N 1
ATOM 1649 C CA . THR B 1 59 ? 2.195 -15.453 -19.078 1 88.75 59 THR B CA 1
ATOM 1650 C C . THR B 1 59 ? 2.348 -16.828 -19.719 1 88.75 59 THR B C 1
ATOM 1652 O O . THR B 1 59 ? 1.795 -17.812 -19.234 1 88.75 59 THR B O 1
ATOM 1655 N N . ASP B 1 60 ? 3.053 -16.812 -20.812 1 85.38 60 ASP B N 1
ATOM 1656 C CA . ASP B 1 60 ? 3.23 -18.094 -21.5 1 85.38 60 ASP B CA 1
ATOM 1657 C C . ASP B 1 60 ? 4.098 -19.047 -20.688 1 85.38 60 ASP B C 1
ATOM 1659 O O . ASP B 1 60 ? 3.875 -20.25 -20.688 1 85.38 60 ASP B O 1
ATOM 1663 N N . SER B 1 61 ? 4.93 -18.469 -19.953 1 88.19 61 SER B N 1
ATOM 1664 C CA . SER B 1 61 ? 5.938 -19.312 -19.312 1 88.19 61 SER B CA 1
ATOM 1665 C C . SER B 1 61 ? 5.797 -19.281 -17.797 1 88.19 61 SER B C 1
ATOM 1667 O O . SER B 1 61 ? 6.383 -20.109 -17.094 1 88.19 61 SER B O 1
ATOM 1669 N N . SER B 1 62 ? 5.023 -18.281 -17.297 1 91.88 62 SER B N 1
ATOM 1670 C CA . SER B 1 62 ? 5.047 -18.125 -15.852 1 91.88 62 SER B CA 1
ATOM 1671 C C . SER B 1 62 ? 3.734 -17.531 -15.336 1 91.88 62 SER B C 1
ATOM 1673 O O . SER B 1 62 ? 2.91 -17.062 -16.125 1 91.88 62 SER B O 1
ATOM 1675 N N . ILE B 1 63 ? 3.52 -17.688 -14.086 1 90.94 63 ILE B N 1
ATOM 1676 C CA . ILE B 1 63 ? 2.516 -16.969 -13.312 1 90.94 63 ILE B CA 1
ATOM 1677 C C . ILE B 1 63 ? 3.197 -15.961 -12.398 1 90.94 63 ILE B C 1
ATOM 1679 O O . ILE B 1 63 ? 4.09 -16.312 -11.625 1 90.94 63 ILE B O 1
ATOM 1683 N N . VAL B 1 64 ? 2.773 -14.727 -12.555 1 94.69 64 VAL B N 1
ATOM 1684 C CA . VAL B 1 64 ? 3.381 -13.672 -11.75 1 94.69 64 VAL B CA 1
ATOM 1685 C C . VAL B 1 64 ? 2.371 -13.156 -10.727 1 94.69 64 VAL B C 1
ATOM 1687 O O . VAL B 1 64 ? 1.278 -12.711 -11.094 1 94.69 64 VAL B O 1
ATOM 1690 N N . VAL B 1 65 ? 2.75 -13.266 -9.477 1 94.75 65 VAL B N 1
ATOM 1691 C CA . VAL B 1 65 ? 1.937 -12.773 -8.367 1 94.75 65 VAL B CA 1
ATOM 1692 C C . VAL B 1 65 ? 2.568 -11.516 -7.785 1 94.75 65 VAL B C 1
ATOM 1694 O O . VAL B 1 65 ? 3.715 -11.539 -7.328 1 94.75 65 VAL B O 1
ATOM 1697 N N . THR B 1 66 ? 1.836 -10.414 -7.844 1 96.81 66 THR B N 1
ATOM 1698 C CA . THR B 1 66 ? 2.316 -9.148 -7.297 1 96.81 66 THR B CA 1
ATOM 1699 C C . THR B 1 66 ? 1.442 -8.703 -6.125 1 96.81 66 THR B C 1
ATOM 1701 O O . THR B 1 66 ? 0.227 -8.562 -6.273 1 96.81 66 THR B O 1
ATOM 1704 N N . THR B 1 67 ? 2.045 -8.484 -4.957 1 96.81 67 THR B N 1
ATOM 1705 C CA . THR B 1 67 ? 1.308 -8.172 -3.74 1 96.81 67 THR B CA 1
ATOM 1706 C C . THR B 1 67 ? 1.82 -6.871 -3.121 1 96.81 67 THR B C 1
ATOM 1708 O O . THR B 1 67 ? 3.031 -6.668 -3.008 1 96.81 67 THR B O 1
ATOM 1711 N N . GLU B 1 68 ? 0.879 -6.008 -2.754 1 97.69 68 GLU B N 1
ATOM 1712 C CA . GLU B 1 68 ? 1.259 -4.766 -2.088 1 97.69 68 GLU B CA 1
ATOM 1713 C C . GLU B 1 68 ? 1.434 -4.977 -0.587 1 97.69 68 GLU B C 1
ATOM 1715 O O . GLU B 1 68 ? 0.495 -5.379 0.102 1 97.69 68 GLU B O 1
ATOM 1720 N N . LEU B 1 69 ? 2.607 -4.652 -0.104 1 97.5 69 LEU B N 1
ATOM 1721 C CA . LEU B 1 69 ? 2.934 -4.77 1.313 1 97.5 69 LEU B CA 1
ATOM 1722 C C . LEU B 1 69 ? 3.656 -3.521 1.809 1 97.5 69 LEU B C 1
ATOM 1724 O O . LEU B 1 69 ? 4.773 -3.607 2.32 1 97.5 69 LEU B O 1
ATOM 1728 N N . PRO B 1 70 ? 2.99 -2.42 1.731 1 96.75 70 PRO B N 1
ATOM 1729 C CA . PRO B 1 70 ? 3.672 -1.197 2.162 1 96.75 70 PRO B CA 1
ATOM 1730 C C . PRO B 1 70 ? 4.102 -1.247 3.627 1 96.75 70 PRO B C 1
ATOM 1732 O O . PRO B 1 70 ? 3.295 -1.582 4.5 1 96.75 70 PRO B O 1
ATOM 1735 N N . GLY B 1 71 ? 5.344 -0.889 3.852 1 95.25 71 GLY B N 1
ATOM 1736 C CA . GLY B 1 71 ? 5.852 -0.818 5.211 1 95.25 71 GLY B CA 1
ATOM 1737 C C . GLY B 1 71 ? 6.441 -2.131 5.695 1 95.25 71 GLY B C 1
ATOM 1738 O O . GLY B 1 71 ? 7.039 -2.188 6.773 1 95.25 71 GLY B O 1
ATOM 1739 N N . ALA B 1 72 ? 6.211 -3.174 4.938 1 95.5 72 ALA B N 1
ATOM 1740 C CA . ALA B 1 72 ? 6.785 -4.461 5.316 1 95.5 72 ALA B CA 1
ATOM 1741 C C . ALA B 1 72 ? 8.297 -4.477 5.082 1 95.5 72 ALA B C 1
ATOM 1743 O O . ALA B 1 72 ? 8.797 -3.793 4.188 1 95.5 72 ALA B O 1
ATOM 1744 N N . LYS B 1 73 ? 8.938 -5.215 5.898 1 94.5 73 LYS B N 1
ATOM 1745 C CA . LYS B 1 73 ? 10.352 -5.527 5.672 1 94.5 73 LYS B CA 1
ATOM 1746 C C . LYS B 1 73 ? 10.516 -6.922 5.07 1 94.5 73 LYS B C 1
ATOM 1748 O O . LYS B 1 73 ? 9.758 -7.836 5.398 1 94.5 73 LYS B O 1
ATOM 1753 N N . LYS B 1 74 ? 11.531 -6.988 4.285 1 94.81 74 LYS B N 1
ATOM 1754 C CA . LYS B 1 74 ? 11.781 -8.258 3.604 1 94.81 74 LYS B CA 1
ATOM 1755 C C . LYS B 1 74 ? 11.852 -9.406 4.598 1 94.81 74 LYS B C 1
ATOM 1757 O O . LYS B 1 74 ? 11.328 -10.492 4.344 1 94.81 74 LYS B O 1
ATOM 1762 N N . GLU B 1 75 ? 12.508 -9.156 5.746 1 95.12 75 GLU B N 1
ATOM 1763 C CA . GLU B 1 75 ? 12.742 -10.203 6.734 1 95.12 75 GLU B CA 1
ATOM 1764 C C . GLU B 1 75 ? 11.445 -10.625 7.414 1 95.12 75 GLU B C 1
ATOM 1766 O O . GLU B 1 75 ? 11.383 -11.68 8.047 1 95.12 75 GLU B O 1
ATOM 1771 N N . ASP B 1 76 ? 10.406 -9.828 7.266 1 95.06 76 ASP B N 1
ATOM 1772 C CA . ASP B 1 76 ? 9.141 -10.117 7.934 1 95.06 76 ASP B CA 1
ATOM 1773 C C . ASP B 1 76 ? 8.156 -10.789 6.984 1 95.06 76 ASP B C 1
ATOM 1775 O O . ASP B 1 76 ? 6.992 -10.992 7.328 1 95.06 76 ASP B O 1
ATOM 1779 N N . ILE B 1 77 ? 8.578 -11.094 5.809 1 97.12 77 ILE B N 1
ATOM 1780 C CA . ILE B 1 77 ? 7.719 -11.711 4.805 1 97.12 77 ILE B CA 1
ATOM 1781 C C . ILE B 1 77 ? 8.086 -13.188 4.652 1 97.12 77 ILE B C 1
ATOM 1783 O O . ILE B 1 77 ? 9.258 -13.531 4.5 1 97.12 77 ILE B O 1
ATOM 1787 N N . SER B 1 78 ? 7.086 -14.016 4.719 1 97.06 78 SER B N 1
ATOM 1788 C CA . SER B 1 78 ? 7.281 -15.445 4.531 1 97.06 78 SER B CA 1
ATOM 1789 C C . SER B 1 78 ? 6.523 -15.953 3.307 1 97.06 78 SER B C 1
ATOM 1791 O O . SER B 1 78 ? 5.371 -15.57 3.084 1 97.06 78 SER B O 1
ATOM 1793 N N . ILE B 1 79 ? 7.211 -16.734 2.516 1 96.44 79 ILE B N 1
ATOM 1794 C CA . ILE B 1 79 ? 6.602 -17.391 1.366 1 96.44 79 ILE B CA 1
ATOM 1795 C C . ILE B 1 79 ? 6.73 -18.906 1.515 1 96.44 79 ILE B C 1
ATOM 1797 O O . ILE B 1 79 ? 7.836 -19.438 1.664 1 96.44 79 ILE B O 1
ATOM 1801 N N . ASP B 1 80 ? 5.602 -19.562 1.434 1 94.44 80 ASP B N 1
ATOM 1802 C CA . ASP B 1 80 ? 5.602 -21.016 1.618 1 94.44 80 ASP B CA 1
ATOM 1803 C C . ASP B 1 80 ? 4.867 -21.719 0.477 1 94.44 80 ASP B C 1
ATOM 1805 O O . ASP B 1 80 ? 3.832 -21.234 0.011 1 94.44 80 ASP B O 1
ATOM 1809 N N . LEU B 1 81 ? 5.465 -22.781 0.09 1 92.19 81 LEU B N 1
ATOM 1810 C CA . LEU B 1 81 ? 4.867 -23.625 -0.931 1 92.19 81 LEU B CA 1
ATOM 1811 C C . LEU B 1 81 ? 4.582 -25.031 -0.379 1 92.19 81 LEU B C 1
ATOM 1813 O O . LEU B 1 81 ? 5.504 -25.734 0.018 1 92.19 81 LEU B O 1
ATOM 1817 N N . GLN B 1 82 ? 3.293 -25.375 -0.408 1 88.12 82 GLN B N 1
ATOM 1818 C CA . GLN B 1 82 ? 2.906 -26.688 0.088 1 88.12 82 GLN B CA 1
ATOM 1819 C C . GLN B 1 82 ? 1.637 -27.188 -0.599 1 88.12 82 GLN B C 1
ATOM 1821 O O . GLN B 1 82 ? 0.642 -26.469 -0.673 1 88.12 82 GLN B O 1
ATOM 1826 N N . ASN B 1 83 ? 1.723 -28.391 -1.087 1 86.81 83 ASN B N 1
ATOM 1827 C CA . ASN B 1 83 ? 0.544 -29.078 -1.609 1 86.81 83 ASN B CA 1
ATOM 1828 C C . ASN B 1 83 ? -0.174 -28.234 -2.66 1 86.81 83 ASN B C 1
ATOM 1830 O O . ASN B 1 83 ? -1.393 -28.062 -2.598 1 86.81 83 ASN B O 1
ATOM 1834 N N . GLY B 1 84 ? 0.604 -27.656 -3.482 1 84.38 84 GLY B N 1
ATOM 1835 C CA . GLY B 1 84 ? 0.006 -26.922 -4.582 1 84.38 84 GLY B CA 1
ATOM 1836 C C . GLY B 1 84 ? -0.551 -25.562 -4.168 1 84.38 84 GLY B C 1
ATOM 1837 O O . GLY B 1 84 ? -1.476 -25.047 -4.797 1 84.38 84 GLY B O 1
ATOM 1838 N N . ARG B 1 85 ? -0.031 -25.141 -2.998 1 89 85 ARG B N 1
ATOM 1839 C CA . ARG B 1 85 ? -0.473 -23.844 -2.496 1 89 85 ARG B CA 1
ATOM 1840 C C . ARG B 1 85 ? 0.718 -22.938 -2.172 1 89 85 ARG B C 1
ATOM 1842 O O . ARG B 1 85 ? 1.695 -23.391 -1.571 1 89 85 ARG B O 1
ATOM 1849 N N . LEU B 1 86 ? 0.605 -21.766 -2.654 1 92.44 86 LEU B N 1
ATOM 1850 C CA . LEU B 1 86 ? 1.589 -20.75 -2.312 1 92.44 86 LEU B CA 1
ATOM 1851 C C . LEU B 1 86 ? 1.02 -19.766 -1.295 1 92.44 86 LEU B C 1
ATOM 1853 O O . LEU B 1 86 ? -0.021 -19.156 -1.537 1 92.44 86 LEU B O 1
ATOM 1857 N N . SER B 1 87 ? 1.691 -19.672 -0.166 1 94.19 87 SER B N 1
ATOM 1858 C CA . SER B 1 87 ? 1.224 -18.797 0.898 1 94.19 87 SER B CA 1
ATOM 1859 C C . SER B 1 87 ? 2.215 -17.656 1.155 1 94.19 87 SER B C 1
ATOM 1861 O O . SER B 1 87 ? 3.412 -17.906 1.322 1 94.19 87 SER B O 1
ATOM 1863 N N . ILE B 1 88 ? 1.658 -16.484 1.14 1 95.5 88 ILE B N 1
ATOM 1864 C CA . ILE B 1 88 ? 2.418 -15.297 1.52 1 95.5 88 ILE B CA 1
ATOM 1865 C C . ILE B 1 88 ? 1.893 -14.75 2.844 1 95.5 88 ILE B C 1
ATOM 1867 O O . ILE B 1 88 ? 0.688 -14.531 2.998 1 95.5 88 ILE B O 1
ATOM 1871 N N . SER B 1 89 ? 2.748 -14.641 3.758 1 96.69 89 SER B N 1
ATOM 1872 C CA . SER B 1 89 ? 2.311 -14.148 5.059 1 96.69 89 SER B CA 1
ATOM 1873 C C . SER B 1 89 ? 3.395 -13.312 5.723 1 96.69 89 SER B C 1
ATOM 1875 O O . SER B 1 89 ? 4.547 -13.32 5.289 1 96.69 89 SER B O 1
ATOM 1877 N N . GLY B 1 90 ? 2.975 -12.57 6.777 1 95.75 90 GLY B N 1
ATOM 1878 C CA . GLY B 1 90 ? 3.891 -11.75 7.547 1 95.75 90 GLY B CA 1
ATOM 1879 C C . GLY B 1 90 ? 3.182 -10.773 8.469 1 95.75 90 GLY B C 1
ATOM 1880 O O . GLY B 1 90 ? 2.037 -11 8.859 1 95.75 90 GLY B O 1
ATOM 1881 N N . GLN B 1 91 ? 4.031 -9.781 8.844 1 93.44 91 GLN B N 1
ATOM 1882 C CA . GLN B 1 91 ? 3.48 -8.805 9.781 1 93.44 91 GLN B CA 1
ATOM 1883 C C . GLN B 1 91 ? 4.051 -7.414 9.531 1 93.44 91 GLN B C 1
ATOM 1885 O O . GLN B 1 91 ? 5.238 -7.27 9.219 1 93.44 91 GLN B O 1
ATOM 1890 N N . THR B 1 92 ? 3.15 -6.465 9.617 1 92.56 92 THR B N 1
ATOM 1891 C CA . THR B 1 92 ? 3.588 -5.074 9.641 1 92.56 92 THR B CA 1
ATOM 1892 C C . THR B 1 92 ? 3.27 -4.426 10.984 1 92.56 92 THR B C 1
ATOM 1894 O O . THR B 1 92 ? 2.346 -4.852 11.68 1 92.56 92 THR B O 1
ATOM 1897 N N . LYS B 1 93 ? 4.086 -3.469 11.352 1 87.38 93 LYS B N 1
ATOM 1898 C CA . LYS B 1 93 ? 3.902 -2.789 12.625 1 87.38 93 LYS B CA 1
ATOM 1899 C C . LYS B 1 93 ? 3.637 -1.299 12.422 1 87.38 93 LYS B C 1
ATOM 1901 O O . LYS B 1 93 ? 4.199 -0.682 11.516 1 87.38 93 LYS B O 1
ATOM 1906 N N . ALA B 1 94 ? 2.758 -0.847 13.336 1 84.31 94 ALA B N 1
ATOM 1907 C CA . ALA B 1 94 ? 2.547 0.598 13.344 1 84.31 94 ALA B CA 1
ATOM 1908 C C . ALA B 1 94 ? 3.771 1.328 13.891 1 84.31 94 ALA B C 1
ATOM 1910 O O . ALA B 1 94 ? 4.508 0.789 14.719 1 84.31 94 ALA B O 1
ATOM 1911 N N . SER B 1 95 ? 3.99 2.467 13.328 1 78.81 95 SER B N 1
ATOM 1912 C CA . SER B 1 95 ? 5.102 3.25 13.859 1 78.81 95 SER B CA 1
ATOM 1913 C C . SER B 1 95 ? 4.824 3.703 15.289 1 78.81 95 SER B C 1
ATOM 1915 O O . SER B 1 95 ? 3.672 3.717 15.727 1 78.81 95 SER B O 1
ATOM 1917 N N . SER B 1 96 ? 5.91 4.062 15.938 1 76.25 96 SER B N 1
ATOM 1918 C CA . SER B 1 96 ? 5.809 4.547 17.312 1 76.25 96 SER B CA 1
ATOM 1919 C C . SER B 1 96 ? 4.973 5.816 17.391 1 76.25 96 SER B C 1
ATOM 1921 O O . SER B 1 96 ? 4.211 6.008 18.344 1 76.25 96 SER B O 1
ATOM 1923 N N . GLU B 1 97 ? 5.152 6.66 16.422 1 73 97 GLU B N 1
ATOM 1924 C CA . GLU B 1 97 ? 4.391 7.902 16.422 1 73 97 GLU B CA 1
ATOM 1925 C C . GLU B 1 97 ? 2.889 7.629 16.391 1 73 97 GLU B C 1
ATOM 1927 O O . GLU B 1 97 ? 2.111 8.344 17.031 1 73 97 GLU B O 1
ATOM 1932 N N . HIS B 1 98 ? 2.578 6.637 15.703 1 76.62 98 HIS B N 1
ATOM 1933 C CA . HIS B 1 98 ? 1.17 6.266 15.609 1 76.62 98 HIS B CA 1
ATOM 1934 C C . HIS B 1 98 ? 0.631 5.793 16.953 1 76.62 98 HIS B C 1
ATOM 1936 O O . HIS B 1 98 ? -0.514 6.09 17.312 1 76.62 98 HIS B O 1
ATOM 1942 N N . SER B 1 99 ? 1.52 5.242 17.719 1 73.69 99 SER B N 1
ATOM 1943 C CA . SER B 1 99 ? 1.081 4.664 18.984 1 73.69 99 SER B CA 1
ATOM 1944 C C . SER B 1 99 ? 1.052 5.711 20.094 1 73.69 99 SER B C 1
ATOM 1946 O O . SER B 1 99 ? 0.24 5.621 21.016 1 73.69 99 SER B O 1
ATOM 1948 N N . GLU B 1 100 ? 1.906 6.68 20 1 77.5 100 GLU B N 1
ATOM 1949 C CA . GLU B 1 100 ? 2.092 7.594 21.125 1 77.5 100 GLU B CA 1
ATOM 1950 C C . GLU B 1 100 ? 1.434 8.945 20.844 1 77.5 100 GLU B C 1
ATOM 1952 O O . GLU B 1 100 ? 1.162 9.711 21.781 1 77.5 100 GLU B O 1
ATOM 1957 N N . GLY B 1 101 ? 1.244 9.18 19.625 1 81.62 101 GLY B N 1
ATOM 1958 C CA . GLY B 1 101 ? 0.715 10.492 19.281 1 81.62 101 GLY B CA 1
ATOM 1959 C C . GLY B 1 101 ? -0.799 10.516 19.172 1 81.62 101 GLY B C 1
ATOM 1960 O O . GLY B 1 101 ? -1.462 9.516 19.469 1 81.62 101 GLY B O 1
ATOM 1961 N N . ASN B 1 102 ? -1.305 11.734 18.938 1 88.88 102 ASN B N 1
ATOM 1962 C CA . ASN B 1 102 ? -2.734 11.906 18.688 1 88.88 102 ASN B CA 1
ATOM 1963 C C . ASN B 1 102 ? -3.096 11.641 17.234 1 88.88 102 ASN B C 1
ATOM 1965 O O . ASN B 1 102 ? -2.857 12.477 16.359 1 88.88 102 ASN B O 1
ATOM 1969 N N . VAL B 1 103 ? -3.734 10.508 17.031 1 87.75 103 VAL B N 1
ATOM 1970 C CA . VAL B 1 103 ? -4.07 10.094 15.68 1 87.75 103 VAL B CA 1
ATOM 1971 C C . VAL B 1 103 ? -5.273 10.891 15.18 1 87.75 103 VAL B C 1
ATOM 1973 O O . VAL B 1 103 ? -6.363 10.805 15.742 1 87.75 103 VAL B O 1
ATOM 1976 N N . ARG B 1 104 ? -5.059 11.609 14.18 1 88.38 104 ARG B N 1
ATOM 1977 C CA . ARG B 1 104 ? -6.129 12.422 13.609 1 88.38 104 ARG B CA 1
ATOM 1978 C C . ARG B 1 104 ? -6.836 11.68 12.477 1 88.38 104 ARG B C 1
ATOM 1980 O O . ARG B 1 104 ? -8.047 11.805 12.305 1 88.38 104 ARG B O 1
ATOM 1987 N N . ILE B 1 105 ? -6.129 11.031 11.664 1 89.88 105 ILE B N 1
ATOM 1988 C CA . ILE B 1 105 ? -6.621 10.195 10.578 1 89.88 105 ILE B CA 1
ATOM 1989 C C . ILE B 1 105 ? -5.898 8.852 10.586 1 89.88 105 ILE B C 1
ATOM 1991 O O . ILE B 1 105 ? -4.672 8.805 10.734 1 89.88 105 ILE B O 1
ATOM 1995 N N . SER B 1 106 ? -6.602 7.809 10.531 1 92.25 106 SER B N 1
ATOM 1996 C CA . SER B 1 106 ? -6.043 6.461 10.461 1 92.25 106 SER B CA 1
ATOM 1997 C C . SER B 1 106 ? -6.68 5.652 9.336 1 92.25 106 SER B C 1
ATOM 1999 O O . SER B 1 106 ? -7.781 5.121 9.5 1 92.25 106 SER B O 1
ATOM 2001 N N . GLU B 1 107 ? -5.992 5.566 8.258 1 94 107 GLU B N 1
ATOM 2002 C CA . GLU B 1 107 ? -6.516 4.805 7.121 1 94 107 GLU B CA 1
ATOM 2003 C C . GLU B 1 107 ? -5.688 3.549 6.871 1 94 107 GLU B C 1
ATOM 2005 O O . GLU B 1 107 ? -6.133 2.635 6.176 1 94 107 GLU B O 1
ATOM 2010 N N . ARG B 1 108 ? -4.512 3.496 7.398 1 94.12 108 ARG B N 1
ATOM 2011 C CA . ARG B 1 108 ? -3.615 2.367 7.172 1 94.12 108 ARG B CA 1
ATOM 2012 C C . ARG B 1 108 ? -3.908 1.232 8.148 1 94.12 108 ARG B C 1
ATOM 2014 O O . ARG B 1 108 ? -4.422 1.465 9.242 1 94.12 108 ARG B O 1
ATOM 2021 N N . SER B 1 109 ? -3.588 0.088 7.676 1 90.44 109 SER B N 1
ATOM 2022 C CA . SER B 1 109 ? -3.766 -1.093 8.516 1 90.44 109 SER B CA 1
ATOM 2023 C C . SER B 1 109 ? -2.428 -1.756 8.828 1 90.44 109 SER B C 1
ATOM 2025 O O . SER B 1 109 ? -1.528 -1.775 7.984 1 90.44 109 SER B O 1
ATOM 2027 N N . PHE B 1 110 ? -2.457 -2.215 10.078 1 91.19 110 PHE B N 1
ATOM 2028 C CA . PHE B 1 110 ? -1.255 -2.896 10.539 1 91.19 110 PHE B CA 1
ATOM 2029 C C . PHE B 1 110 ? -1.601 -4.254 11.148 1 91.19 110 PHE B C 1
ATOM 2031 O O . PHE B 1 110 ? -2.752 -4.5 11.516 1 91.19 110 PHE B O 1
ATOM 2038 N N . GLY B 1 111 ? -0.605 -5.113 11.18 1 92.38 111 GLY B N 1
ATOM 2039 C CA . GLY B 1 111 ? -0.816 -6.434 11.75 1 92.38 111 GLY B CA 1
ATOM 2040 C C . GLY B 1 111 ? -0.43 -7.559 10.812 1 92.38 111 GLY B C 1
ATOM 2041 O O . GLY B 1 111 ? 0.385 -7.367 9.906 1 92.38 111 GLY B O 1
ATOM 2042 N N . SER B 1 112 ? -0.974 -8.688 11.164 1 94.19 112 SER B N 1
ATOM 2043 C CA . SER B 1 112 ? -0.681 -9.859 10.344 1 94.19 112 SER B CA 1
ATOM 2044 C C . SER B 1 112 ? -1.395 -9.797 9 1 94.19 112 SER B C 1
ATOM 2046 O O . SER B 1 112 ? -2.504 -9.266 8.906 1 94.19 112 SER B O 1
ATOM 2048 N N . PHE B 1 113 ? -0.748 -10.281 8.047 1 94.62 113 PHE B N 1
ATOM 2049 C CA . PHE B 1 113 ? -1.38 -10.414 6.742 1 94.62 113 PHE B CA 1
ATOM 2050 C C . PHE B 1 113 ? -1.126 -11.797 6.152 1 94.62 113 PHE B C 1
ATOM 2052 O O . PHE B 1 113 ? -0.165 -12.469 6.527 1 94.62 113 PHE B O 1
ATOM 2059 N N . SER B 1 114 ? -2 -12.102 5.199 1 94.75 114 SER B N 1
ATOM 2060 C CA . SER B 1 114 ? -1.834 -13.391 4.547 1 94.75 114 SER B CA 1
ATOM 2061 C C . SER B 1 114 ? -2.631 -13.461 3.25 1 94.75 114 SER B C 1
ATOM 2063 O O . SER B 1 114 ? -3.719 -12.891 3.15 1 94.75 114 SER B O 1
ATOM 2065 N N . ARG B 1 115 ? -1.968 -14.109 2.303 1 94.5 115 ARG B N 1
ATOM 2066 C CA . ARG B 1 115 ? -2.625 -14.508 1.062 1 94.5 115 ARG B CA 1
ATOM 2067 C C . ARG B 1 115 ? -2.217 -15.922 0.658 1 94.5 115 ARG B C 1
ATOM 2069 O O . ARG B 1 115 ? -1.05 -16.297 0.791 1 94.5 115 ARG B O 1
ATOM 2076 N N . THR B 1 116 ? -3.129 -16.641 0.159 1 92.88 116 THR B N 1
ATOM 2077 C CA . THR B 1 116 ? -2.83 -17.969 -0.355 1 92.88 116 THR B CA 1
ATOM 2078 C C . THR B 1 116 ? -3.457 -18.172 -1.732 1 92.88 116 THR B C 1
ATOM 2080 O O . THR B 1 116 ? -4.633 -17.859 -1.938 1 92.88 116 THR B O 1
ATOM 2083 N N . ILE B 1 117 ? -2.639 -18.719 -2.598 1 88.75 117 ILE B N 1
ATOM 2084 C CA . ILE B 1 117 ? -3.152 -18.984 -3.939 1 88.75 117 ILE B CA 1
ATOM 2085 C C . ILE B 1 117 ? -2.83 -20.406 -4.348 1 88.75 117 ILE B C 1
ATOM 2087 O O . ILE B 1 117 ? -1.853 -21 -3.875 1 88.75 117 ILE B O 1
ATOM 2091 N N . ALA B 1 118 ? -3.615 -20.922 -5.23 1 87.5 118 ALA B N 1
ATOM 2092 C CA . ALA B 1 118 ? -3.34 -22.234 -5.789 1 87.5 118 ALA B CA 1
ATOM 2093 C C . ALA B 1 118 ? -2.307 -22.156 -6.91 1 87.5 118 ALA B C 1
ATOM 2095 O O . ALA B 1 118 ? -2.34 -21.234 -7.727 1 87.5 118 ALA B O 1
ATOM 2096 N N . VAL B 1 119 ? -1.417 -23.141 -6.887 1 85.5 119 VAL B N 1
ATOM 2097 C CA . VAL B 1 119 ? -0.402 -23.219 -7.93 1 85.5 119 VAL B CA 1
ATOM 2098 C C . VAL B 1 119 ? -0.315 -24.656 -8.453 1 85.5 119 VAL B C 1
ATOM 2100 O O . VAL B 1 119 ? -0.829 -25.578 -7.828 1 85.5 119 VAL B O 1
ATOM 2103 N N . PRO B 1 120 ? 0.253 -24.734 -9.648 1 81.81 120 PRO B N 1
ATOM 2104 C CA . PRO B 1 120 ? 0.373 -26.094 -10.18 1 81.81 120 PRO B CA 1
ATOM 2105 C C . PRO B 1 120 ? 1.109 -27.047 -9.227 1 81.81 120 PRO B C 1
ATOM 2107 O O . PRO B 1 120 ? 2.004 -26.609 -8.492 1 81.81 120 PRO B O 1
ATOM 2110 N N . GLN B 1 121 ? 0.686 -28.234 -9.445 1 80.56 121 GLN B N 1
ATOM 2111 C CA . GLN B 1 121 ? 1.346 -29.234 -8.617 1 80.56 121 GLN B CA 1
ATOM 2112 C C . GLN B 1 121 ? 2.727 -29.578 -9.164 1 80.56 121 GLN B C 1
ATOM 2114 O O . GLN B 1 121 ? 3.004 -29.359 -10.352 1 80.56 121 GLN B O 1
ATOM 2119 N N . GLY B 1 122 ? 3.656 -30.031 -8.242 1 81.19 122 GLY B N 1
ATOM 2120 C CA . GLY B 1 122 ? 4.961 -30.5 -8.68 1 81.19 122 GLY B CA 1
ATOM 2121 C C . GLY B 1 122 ? 6.027 -29.422 -8.641 1 81.19 122 GLY B C 1
ATOM 2122 O O . GLY B 1 122 ? 7.191 -29.688 -8.953 1 81.19 122 GLY B O 1
ATOM 2123 N N . LEU B 1 123 ? 5.566 -28.297 -8.328 1 85.31 123 LEU B N 1
ATOM 2124 C CA . LEU B 1 123 ? 6.531 -27.203 -8.203 1 85.31 123 LEU B CA 1
ATOM 2125 C C . LEU B 1 123 ? 7.398 -27.391 -6.965 1 85.31 123 LEU B C 1
ATOM 2127 O O . LEU B 1 123 ? 6.934 -27.906 -5.945 1 85.31 123 LEU B O 1
ATOM 2131 N N . THR B 1 124 ? 8.695 -27.016 -7.172 1 85.25 124 THR B N 1
ATOM 2132 C CA . THR B 1 124 ? 9.586 -26.969 -6.02 1 85.25 124 THR B CA 1
ATOM 2133 C C . THR B 1 124 ? 9.953 -25.531 -5.676 1 85.25 124 THR B C 1
ATOM 2135 O O . THR B 1 124 ? 9.836 -24.641 -6.52 1 85.25 124 THR B O 1
ATOM 2138 N N . HIS B 1 125 ? 10.336 -25.312 -4.402 1 87.25 125 HIS B N 1
ATOM 2139 C CA . HIS B 1 125 ? 10.633 -23.969 -3.904 1 87.25 125 HIS B CA 1
ATOM 2140 C C . HIS B 1 125 ? 11.711 -23.297 -4.75 1 87.25 125 HIS B C 1
ATOM 2142 O O . HIS B 1 125 ? 11.672 -22.078 -4.953 1 87.25 125 HIS B O 1
ATOM 2148 N N . ASP B 1 126 ? 12.602 -24.078 -5.254 1 90.44 126 ASP B N 1
ATOM 2149 C CA . ASP B 1 126 ? 13.727 -23.516 -5.992 1 90.44 126 ASP B CA 1
ATOM 2150 C C . ASP B 1 126 ? 13.273 -22.953 -7.34 1 90.44 126 ASP B C 1
ATOM 2152 O O . ASP B 1 126 ? 13.992 -22.172 -7.957 1 90.44 126 ASP B O 1
ATOM 2156 N N . GLN B 1 127 ? 12.125 -23.391 -7.762 1 90.69 127 GLN B N 1
ATOM 2157 C CA . GLN B 1 127 ? 11.617 -22.953 -9.062 1 90.69 127 GLN B CA 1
ATOM 2158 C C . GLN B 1 127 ? 10.914 -21.609 -8.945 1 90.69 127 GLN B C 1
ATOM 2160 O O . GLN B 1 127 ? 10.672 -20.938 -9.953 1 90.69 127 GLN B O 1
ATOM 2165 N N . ILE B 1 128 ? 10.625 -21.281 -7.699 1 92.56 128 ILE B N 1
ATOM 2166 C CA . ILE B 1 128 ? 9.883 -20.047 -7.473 1 92.56 128 ILE B CA 1
ATOM 2167 C C . ILE B 1 128 ? 10.852 -18.906 -7.184 1 92.56 128 ILE B C 1
ATOM 2169 O O . ILE B 1 128 ? 11.766 -19.047 -6.367 1 92.56 128 ILE B O 1
ATOM 2173 N N . LYS B 1 129 ? 10.703 -17.828 -7.922 1 95.38 129 LYS B N 1
ATOM 2174 C CA . LYS B 1 129 ? 11.508 -16.625 -7.695 1 95.38 129 LYS B CA 1
ATOM 2175 C C . LYS B 1 129 ? 10.664 -15.508 -7.082 1 95.38 129 LYS B C 1
ATOM 2177 O O . LYS B 1 129 ? 9.516 -15.305 -7.48 1 95.38 129 LYS B O 1
ATOM 2182 N N . ALA B 1 130 ? 11.312 -14.82 -6.109 1 96.69 130 ALA B N 1
ATOM 2183 C CA . ALA B 1 130 ? 10.594 -13.727 -5.465 1 96.69 130 ALA B CA 1
ATOM 2184 C C . ALA B 1 130 ? 11.492 -12.5 -5.293 1 96.69 130 ALA B C 1
ATOM 2186 O O . ALA B 1 130 ? 12.695 -12.633 -5.059 1 96.69 130 ALA B O 1
ATOM 2187 N N . GLY B 1 131 ? 10.953 -11.328 -5.473 1 96.38 131 GLY B N 1
ATOM 2188 C CA . GLY B 1 131 ? 11.617 -10.055 -5.223 1 96.38 131 GLY B CA 1
ATOM 2189 C C . GLY B 1 131 ? 10.734 -9.062 -4.48 1 96.38 131 GLY B C 1
ATOM 2190 O O . GLY B 1 131 ? 9.523 -9.031 -4.684 1 96.38 131 GLY B O 1
ATOM 2191 N N . PHE B 1 132 ? 11.359 -8.32 -3.635 1 95.88 132 PHE B N 1
ATOM 2192 C CA . PHE B 1 132 ? 10.641 -7.312 -2.861 1 95.88 132 PHE B CA 1
ATOM 2193 C C . PHE B 1 132 ? 11.297 -5.945 -3.004 1 95.88 132 PHE B C 1
ATOM 2195 O O . PHE B 1 132 ? 12.461 -5.766 -2.629 1 95.88 132 PHE B O 1
ATOM 2202 N N . LYS B 1 133 ? 10.477 -5.012 -3.553 1 94 133 LYS B N 1
ATOM 2203 C CA . LYS B 1 133 ? 10.984 -3.662 -3.762 1 94 133 LYS B CA 1
ATOM 2204 C C . LYS B 1 133 ? 9.867 -2.627 -3.65 1 94 133 LYS B C 1
ATOM 2206 O O . LYS B 1 133 ? 8.766 -2.842 -4.152 1 94 133 LYS B O 1
ATOM 2211 N N . ASP B 1 134 ? 10.148 -1.558 -2.945 1 93.44 134 ASP B N 1
ATOM 2212 C CA . ASP B 1 134 ? 9.242 -0.415 -2.857 1 93.44 134 ASP B CA 1
ATOM 2213 C C . ASP B 1 134 ? 7.871 -0.84 -2.34 1 93.44 134 ASP B C 1
ATOM 2215 O O . ASP B 1 134 ? 6.844 -0.381 -2.844 1 93.44 134 ASP B O 1
ATOM 2219 N N . GLY B 1 135 ? 7.906 -1.81 -1.45 1 95.81 135 GLY B N 1
ATOM 2220 C CA . GLY B 1 135 ? 6.676 -2.236 -0.802 1 95.81 135 GLY B CA 1
ATOM 2221 C C . GLY B 1 135 ? 5.84 -3.166 -1.662 1 95.81 135 GLY B C 1
ATOM 2222 O O . GLY B 1 135 ? 4.648 -3.344 -1.411 1 95.81 135 GLY B O 1
ATOM 2223 N N . VAL B 1 136 ? 6.492 -3.67 -2.727 1 97 136 VAL B N 1
ATOM 2224 C CA . VAL B 1 136 ? 5.785 -4.578 -3.625 1 97 136 VAL B CA 1
ATOM 2225 C C . VAL B 1 136 ? 6.531 -5.91 -3.703 1 97 136 VAL B C 1
ATOM 2227 O O . VAL B 1 136 ? 7.727 -5.941 -4 1 97 136 VAL B O 1
ATOM 2230 N N . LEU B 1 137 ? 5.809 -6.98 -3.443 1 97.5 137 LEU B N 1
ATOM 2231 C CA . LEU B 1 137 ? 6.344 -8.328 -3.578 1 97.5 137 LEU B CA 1
ATOM 2232 C C . LEU B 1 137 ? 5.953 -8.938 -4.922 1 97.5 137 LEU B C 1
ATOM 2234 O O . LEU B 1 137 ? 4.773 -8.969 -5.273 1 97.5 137 LEU B O 1
ATOM 2238 N N . GLU B 1 138 ? 6.938 -9.375 -5.605 1 97 138 GLU B N 1
ATOM 2239 C CA . GLU B 1 138 ? 6.684 -10.078 -6.859 1 97 138 GLU B CA 1
ATOM 2240 C C . GLU B 1 138 ? 7.168 -11.523 -6.789 1 97 138 GLU B C 1
ATOM 2242 O O . GLU B 1 138 ? 8.344 -11.773 -6.5 1 97 138 GLU B O 1
ATOM 2247 N N . VAL B 1 139 ? 6.305 -12.43 -7.012 1 96.75 139 VAL B N 1
ATOM 2248 C CA . VAL B 1 139 ? 6.633 -13.852 -7.023 1 96.75 139 VAL B CA 1
ATOM 2249 C C . VAL B 1 139 ? 6.367 -14.43 -8.414 1 96.75 139 VAL B C 1
ATOM 2251 O O . VAL B 1 139 ? 5.27 -14.289 -8.953 1 96.75 139 VAL B O 1
ATOM 2254 N N . THR B 1 140 ? 7.34 -15.102 -8.938 1 95.56 140 THR B N 1
ATOM 2255 C CA . THR B 1 140 ? 7.242 -15.703 -10.258 1 95.56 140 THR B CA 1
ATOM 2256 C C . THR B 1 140 ? 7.25 -17.219 -10.164 1 95.56 140 THR B C 1
ATOM 2258 O O . THR B 1 140 ? 8.188 -17.812 -9.625 1 95.56 140 THR B O 1
ATOM 2261 N N . ILE B 1 141 ? 6.242 -17.797 -10.742 1 93.25 141 ILE B N 1
ATOM 2262 C CA . ILE B 1 141 ? 6.059 -19.25 -10.727 1 93.25 141 ILE B CA 1
ATOM 2263 C C . ILE B 1 141 ? 6.117 -19.781 -12.156 1 93.25 141 ILE B C 1
ATOM 2265 O O . ILE B 1 141 ? 5.293 -19.422 -13 1 93.25 141 ILE B O 1
ATOM 2269 N N . PRO B 1 142 ? 7.035 -20.656 -12.391 1 91.38 142 PRO B N 1
ATOM 2270 C CA . PRO B 1 142 ? 7.105 -21.219 -13.742 1 91.38 142 PRO B CA 1
ATOM 2271 C C . PRO B 1 142 ? 5.961 -22.188 -14.047 1 91.38 142 PRO B C 1
ATOM 2273 O O . PRO B 1 142 ? 5.48 -22.875 -13.148 1 91.38 142 PRO B O 1
ATOM 2276 N N . LYS B 1 143 ? 5.586 -22.109 -15.297 1 84.19 143 LYS B N 1
ATOM 2277 C CA . LYS B 1 143 ? 4.609 -23.094 -15.742 1 84.19 143 LYS B CA 1
ATOM 2278 C C . LYS B 1 143 ? 5.281 -24.422 -16.078 1 84.19 143 LYS B C 1
ATOM 2280 O O . LYS B 1 143 ? 6.387 -24.453 -16.625 1 84.19 143 LYS B O 1
ATOM 2285 N N . ILE B 1 144 ? 4.832 -25.469 -15.508 1 72.31 144 ILE B N 1
ATOM 2286 C CA . ILE B 1 144 ? 5.426 -26.781 -15.805 1 72.31 144 ILE B CA 1
ATOM 2287 C C . ILE B 1 144 ? 4.926 -27.266 -17.156 1 72.31 144 ILE B C 1
ATOM 2289 O O . ILE B 1 144 ? 3.721 -27.25 -17.422 1 72.31 144 ILE B O 1
ATOM 2293 N N . VAL B 1 145 ? 5.781 -27.234 -18.203 1 57.88 145 VAL B N 1
ATOM 2294 C CA . VAL B 1 145 ? 5.445 -27.812 -19.5 1 57.88 145 VAL B CA 1
ATOM 2295 C C . VAL B 1 145 ? 5.152 -29.297 -19.359 1 57.88 145 VAL B C 1
ATOM 2297 O O . VAL B 1 145 ? 5.906 -30.031 -18.719 1 57.88 145 VAL B O 1
ATOM 2300 N N . PRO B 1 146 ? 3.877 -29.531 -19.453 1 53.91 146 PRO B N 1
ATOM 2301 C CA . PRO B 1 146 ? 3.67 -30.984 -19.484 1 53.91 146 PRO B CA 1
ATOM 2302 C C . PRO B 1 146 ? 4.652 -31.703 -20.406 1 53.91 146 PRO B C 1
ATOM 2304 O O . PRO B 1 146 ? 5.039 -31.156 -21.453 1 53.91 146 PRO B O 1
ATOM 2307 N N . ASN B 1 147 ? 5.648 -32.188 -19.828 1 46.91 147 ASN B N 1
ATOM 2308 C CA . ASN B 1 147 ? 6.352 -33.125 -20.734 1 46.91 147 ASN B CA 1
ATOM 2309 C C . ASN B 1 147 ? 5.383 -33.844 -21.641 1 46.91 147 ASN B C 1
ATOM 2311 O O . ASN B 1 147 ? 4.438 -34.5 -21.172 1 46.91 147 ASN B O 1
ATOM 2315 N N . LYS B 1 148 ? 5.078 -33.219 -22.719 1 47.28 148 LYS B N 1
ATOM 2316 C CA . LYS B 1 148 ? 4.348 -33.969 -23.75 1 47.28 148 LYS B CA 1
ATOM 2317 C C . LYS B 1 148 ? 4.828 -35.406 -23.844 1 47.28 148 LYS B C 1
ATOM 2319 O O . LYS B 1 148 ? 5.57 -35.75 -24.75 1 47.28 148 LYS B O 1
ATOM 2324 N N . GLU B 1 149 ? 5.461 -35.938 -22.938 1 43.97 149 GLU B N 1
ATOM 2325 C CA . GLU B 1 149 ? 5.648 -37.312 -23.359 1 43.97 149 GLU B CA 1
ATOM 2326 C C . GLU B 1 149 ? 4.309 -37.969 -23.656 1 43.97 149 GLU B C 1
ATOM 2328 O O . GLU B 1 149 ? 3.473 -38.125 -22.766 1 43.97 149 GLU B O 1
ATOM 2333 N N . SER B 1 150 ? 3.6 -37.438 -24.656 1 43.38 150 SER B N 1
ATOM 2334 C CA . SER B 1 150 ? 2.533 -38.219 -25.297 1 43.38 150 SER B CA 1
ATOM 2335 C C . SER B 1 150 ? 2.828 -39.688 -25.25 1 43.38 150 SER B C 1
ATOM 2337 O O . SER B 1 150 ? 3.803 -40.156 -25.844 1 43.38 150 SER B O 1
ATOM 2339 N N . HIS B 1 151 ? 2.822 -40.125 -24.125 1 47.16 151 HIS B N 1
ATOM 2340 C CA . HIS B 1 151 ? 2.91 -41.594 -24.156 1 47.16 151 HIS B CA 1
ATOM 2341 C C . HIS B 1 151 ? 1.805 -42.188 -25.031 1 47.16 151 HIS B C 1
ATOM 2343 O O . HIS B 1 151 ? 0.632 -42.156 -24.641 1 47.16 151 HIS B O 1
ATOM 2349 N N . LYS B 1 152 ? 1.87 -41.875 -26.297 1 46.47 152 LYS B N 1
ATOM 2350 C CA . LYS B 1 152 ? 1.035 -42.625 -27.25 1 46.47 152 LYS B CA 1
ATOM 2351 C C . LYS B 1 152 ? 0.931 -44.094 -26.875 1 46.47 152 LYS B C 1
ATOM 2353 O O . LYS B 1 152 ? 1.945 -44.781 -26.781 1 46.47 152 LYS B O 1
ATOM 2358 N N . ILE B 1 153 ? 0.026 -44.281 -25.953 1 45.47 153 ILE B N 1
ATOM 2359 C CA . ILE B 1 153 ? -0.267 -45.688 -25.719 1 45.47 153 ILE B CA 1
ATOM 2360 C C . ILE B 1 153 ? -0.574 -46.406 -27.031 1 45.47 153 ILE B C 1
ATOM 2362 O O . ILE B 1 153 ? -1.542 -46.062 -27.719 1 45.47 153 ILE B O 1
ATOM 2366 N N . ASN B 1 154 ? 0.364 -46.844 -27.781 1 44.12 154 ASN B N 1
ATOM 2367 C CA . ASN B 1 154 ? 0.131 -47.719 -28.922 1 44.12 154 ASN B CA 1
ATOM 2368 C C . ASN B 1 154 ? -0.767 -48.875 -28.547 1 44.12 154 ASN B C 1
ATOM 2370 O O . ASN B 1 154 ? -0.506 -49.594 -27.562 1 44.12 154 ASN B O 1
ATOM 2374 N N . ILE B 1 155 ? -2.125 -48.625 -28.625 1 51.94 155 ILE B N 1
ATOM 2375 C CA . ILE B 1 155 ? -2.955 -49.812 -28.484 1 51.94 155 ILE B CA 1
ATOM 2376 C C . ILE B 1 155 ? -2.41 -50.938 -29.375 1 51.94 155 ILE B C 1
ATOM 2378 O O . ILE B 1 155 ? -2.191 -50.719 -30.562 1 51.94 155 ILE B O 1
ATOM 2382 N N . ALA B 1 156 ? -1.947 -51.969 -28.75 1 47.75 156 ALA B N 1
ATOM 2383 C CA . ALA B 1 156 ? -1.67 -53.219 -29.484 1 47.75 156 ALA B CA 1
ATOM 2384 C C . ALA B 1 156 ? -2.922 -53.719 -30.203 1 47.75 156 ALA B C 1
ATOM 2386 O O . ALA B 1 156 ? -4.039 -53.5 -29.719 1 47.75 156 ALA B O 1
#

pLDDT: mean 74.01, std 22.5, range [26.59, 97.69]

Solvent-accessible surface area (backbone atoms only — not comparable to full-atom values): 18270 Å² total; per-residue (Å²): 132,74,78,69,69,55,71,66,54,54,58,51,43,45,52,47,46,53,51,45,46,45,58,70,73,26,70,73,73,71,70,66,82,69,78,77,74,75,66,78,60,74,76,63,73,59,81,64,71,38,70,60,43,37,31,33,24,37,50,95,58,32,38,39,38,38,34,48,39,55,59,38,47,75,91,41,55,44,78,45,78,55,93,33,29,40,35,41,34,38,51,34,74,73,54,67,59,63,71,73,30,50,67,76,40,80,58,66,82,64,37,44,33,47,49,66,45,79,46,70,74,89,71,53,75,86,62,47,45,74,48,77,53,35,13,28,36,38,36,39,36,63,55,79,70,71,72,72,67,70,71,71,72,73,78,126,131,74,78,70,68,55,70,66,54,56,59,50,44,46,52,46,46,52,51,46,46,46,58,72,72,25,70,73,75,72,72,67,81,71,78,77,78,72,64,81,63,74,75,63,72,58,81,63,69,38,70,60,42,38,32,33,24,38,50,96,58,32,38,39,37,38,34,49,40,56,58,40,49,76,90,40,53,44,81,44,77,54,94,34,27,40,33,41,35,38,51,34,74,73,54,66,58,62,71,72,30,51,68,76,39,80,58,66,84,67,37,44,34,48,50,66,45,79,47,70,73,88,70,52,74,86,60,46,45,74,49,77,53,35,11,27,37,38,36,38,36,62,55,80,70,70,71,72,67,69,70,71,73,75,78,126

Nearest PDB structures (foldseek):
  3w1z-assembly1_D  TM=8.990E-01  e=2.399E-09  Schizosaccharomyces pombe 972h-
  3w1z-assembly1_B  TM=6.630E-01  e=1.678E-10  Schizosaccharomyces pombe 972h-
  3guf-assembly1_B  TM=8.492E-01  e=1.029E-07  Xanthomonas citri
  5j7n-assembly1_A  TM=8.617E-01  e=1.374E-07  Xylella fastidiosa 9a5c
  6ewn-assembly2_B  TM=8.680E-01  e=8.252E-07  Thermostichus vulcanus

Radius of gyration: 25.48 Å; Cα contacts (8 Å, |Δi|>4): 496; chains: 2; bounding box: 45×106×59 Å

Secondary structure (DSSP, 8-state):
------HHHHHHHHHHHHHHHHHHHSS--------------------PPB---EEEEE-SSEEEEEEE-TT--GGGEEEEEETTEEEEEEEE---HHHHHSEEEEE----EEEEEEEE--TT--GGG-EEEEETTEEEEEEE--------------/------HHHHHHHHHHHHHHHHHHHSS--------S-----------PPB---EEEEE-SSEEEEEEE-TT--GGGEEEEEETTEEEEEEEE---HHHHHSEEEEE----EEEEEEEE--TT--GGG-EEEEETTEEEEEEE--------------

InterPro domains:
  IPR002068 Alpha crystallin/Hsp20 domain [PF00011] (55-155)
  IPR002068 Alpha crystallin/Hsp20 domain [PS01031] (45-156)
  IPR008978 HSP20-like chaperone [G3DSA:2.60.40.790] (2-156)
  IPR008978 HSP20-like chaperone [SSF49764] (42-149)
  IPR031107 Small heat shock protein [PTHR11527] (44-154)

Sequence (312 aa):
MSFLIAPNQWDDFEQLFDKLVTDRYGPGSDQTKGSKALSTVGSHPVSSIQRPKMDIVETDSSIVVTTELPGAKKEDISIDLQNGRLSISGQTKASSEHSEGNVRISERSFGSFSRTIAVPQGLTHDQIKAGFKDGVLEVTIPKIVPNKESHKINIAMSFLIAPNQWDDFEQLFDKLVTDRYGPGSDQTKGSKALSTVGSHPVSSIQRPKMDIVETDSSIVVTTELPGAKKEDISIDLQNGRLSISGQTKASSEHSEGNVRISERSFGSFSRTIAVPQGLTHDQIKAGFKDGVLEVTIPKIVPNKESHKINIA

Foldseek 3Di:
DPPPPPPVVFVVVVVVVLVVCCDPQNPPPPPPVDDDPVPPPVPPVRLRADEFDWDWDDDPWKIKIKTFAPQDDPVFWDWDDDDQKIKIKGWHDDDPCVVPHDDDDDDDDGTIYMDMGGHDPPDDPVQKDWDDDPRMIMIIHTDDPPPCPVVVPPPD/DPPPPPPVVFVVVVVVVLVVCCDPQNPPPPPPVDDDVVPPPVPPVSLRADEFDWDWDDDPWKIKIKTFAPQDDPVFWDWDDDDQKIKIKGWHDDDPCVVPHDDPDDDDDGTIYMDMGGHDPPDDPVQKDWDDDPRMIMIIHTDDPPPCPVPVPPPD